Protein AF-A0A9E2FM82-F1 (afdb_monomer)

Foldseek 3Di:
DPDDDCVLPDPQFFKWAPQPDPPAFIWTFRADPNFTQKIFGAHNVSHTDVVPIDGHPGGDPVDDPVRIDTDADFDQFPDFRDQQHWWFFQCPFDADPVGHPDPQRDGRFTKGFHDWDADPVGIKTKIWGAGPPPVDPRIDIDIDHRVRTGGNDDPVRVVVVVLLVQLVVVCVVVVHPDDDPVSSVVSSVCVVVPDHDDDDD

Sequence (201 aa):
MSTIDWSKAPEGATHFTPALGPNHNPVFWKVVDGAALQAWATTDELEVIPERSYSYSTPCGAFNAAHAVKRPVSWAGEGHPPVGTVCEFHGAGAACPDDPWHPDLKDGDHVTIIAYFNDSVGQVAAFTFKARNENIASIQVEQARPGAFRPIRTQEEIEAQARTEAIDDMVKALGMDYASTAEYIRCGLIYDAGYRKQVMP

Structure (mmCIF, N/CA/C/O backbone):
data_AF-A0A9E2FM82-F1
#
_entry.id   AF-A0A9E2FM82-F1
#
loop_
_atom_site.group_PDB
_atom_site.id
_atom_site.type_symbol
_atom_site.label_atom_id
_atom_site.label_alt_id
_atom_site.label_comp_id
_atom_site.label_asym_id
_atom_site.label_entity_id
_atom_site.label_seq_id
_atom_site.pdbx_PDB_ins_code
_atom_site.Cartn_x
_atom_site.Cartn_y
_atom_site.Cartn_z
_atom_site.occupancy
_atom_site.B_iso_or_equiv
_atom_site.auth_seq_id
_atom_site.auth_comp_id
_atom_site.auth_asym_id
_atom_site.auth_atom_id
_atom_site.pdbx_PDB_model_num
ATOM 1 N N . MET A 1 1 ? 14.608 10.257 -3.751 1.00 42.94 1 MET A N 1
ATOM 2 C CA . MET A 1 1 ? 13.802 9.885 -4.929 1.00 42.94 1 MET A CA 1
ATOM 3 C C . MET A 1 1 ? 12.363 10.204 -4.600 1.00 42.94 1 MET A C 1
ATOM 5 O O . MET A 1 1 ? 11.859 9.668 -3.621 1.00 42.94 1 MET A O 1
ATOM 9 N N . SER A 1 2 ? 11.753 11.130 -5.332 1.00 47.72 2 SER A N 1
ATOM 10 C CA . SER A 1 2 ? 10.322 11.403 -5.209 1.00 47.72 2 SER A CA 1
ATOM 11 C C . SER A 1 2 ? 9.557 10.136 -5.589 1.00 47.72 2 SER A C 1
ATOM 13 O O . SER A 1 2 ? 9.877 9.502 -6.594 1.00 47.72 2 SER A O 1
ATOM 15 N N . THR A 1 3 ? 8.609 9.730 -4.752 1.00 69.75 3 THR A N 1
ATOM 16 C CA . THR A 1 3 ? 7.722 8.596 -5.016 1.00 69.75 3 THR A CA 1
ATOM 17 C C . THR A 1 3 ? 6.988 8.839 -6.335 1.00 69.75 3 THR A C 1
ATOM 19 O O . THR A 1 3 ? 6.401 9.901 -6.520 1.00 69.75 3 THR A O 1
ATOM 22 N N . ILE A 1 4 ? 7.054 7.886 -7.265 1.00 84.31 4 ILE A N 1
ATOM 23 C CA . ILE A 1 4 ? 6.345 7.970 -8.544 1.00 84.31 4 ILE A CA 1
ATOM 24 C C . ILE A 1 4 ? 4.827 7.938 -8.330 1.00 84.31 4 ILE A C 1
ATOM 26 O O . ILE A 1 4 ? 4.307 7.066 -7.633 1.00 84.31 4 ILE A O 1
ATOM 30 N N . ASP A 1 5 ? 4.121 8.850 -8.995 1.00 85.69 5 ASP A N 1
ATOM 31 C CA . ASP A 1 5 ? 2.665 8.840 -9.090 1.00 85.69 5 ASP A CA 1
ATOM 32 C C . ASP A 1 5 ? 2.196 7.866 -10.187 1.00 85.69 5 ASP A C 1
ATOM 34 O O . ASP A 1 5 ? 2.142 8.189 -11.375 1.00 85.69 5 ASP A O 1
ATOM 38 N N . TRP A 1 6 ? 1.852 6.643 -9.780 1.00 86.94 6 TRP A N 1
ATOM 39 C CA . TRP A 1 6 ? 1.342 5.603 -10.678 1.00 86.94 6 TRP A CA 1
ATOM 40 C C . TRP A 1 6 ? -0.079 5.864 -11.202 1.00 86.94 6 TRP A C 1
ATOM 42 O O . TRP A 1 6 ? -0.525 5.112 -12.071 1.00 86.94 6 TRP A O 1
ATOM 52 N N . SER A 1 7 ? -0.789 6.896 -10.722 1.00 85.69 7 SER A N 1
ATOM 53 C CA . SER A 1 7 ? -2.099 7.277 -11.278 1.00 85.69 7 SER A CA 1
ATOM 54 C C . SER A 1 7 ? -1.980 7.864 -12.688 1.00 85.69 7 SER A C 1
ATOM 56 O O . SER A 1 7 ? -2.897 7.730 -13.493 1.00 85.69 7 SER A O 1
ATOM 58 N N . LYS A 1 8 ? -0.811 8.427 -13.020 1.00 90.56 8 LYS A N 1
ATOM 59 C CA . LYS A 1 8 ? -0.473 8.938 -14.357 1.00 90.56 8 LYS A CA 1
ATOM 60 C C . LYS A 1 8 ? 0.046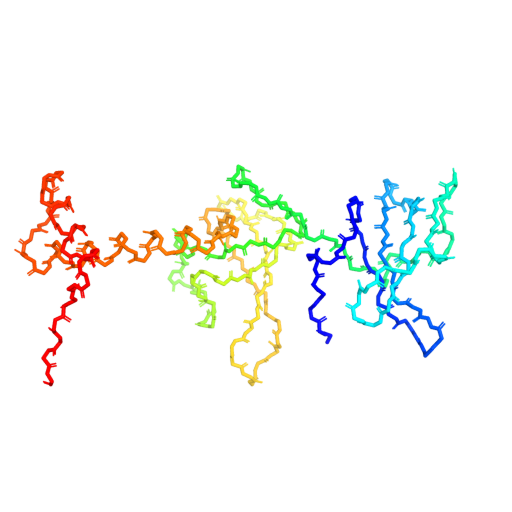 7.863 -15.314 1.00 90.56 8 LYS A C 1
ATOM 62 O O . LYS A 1 8 ? 0.302 8.143 -16.482 1.00 90.56 8 LYS A O 1
ATOM 67 N N . ALA A 1 9 ? 0.243 6.638 -14.829 1.00 92.19 9 ALA A N 1
ATOM 68 C CA . ALA A 1 9 ? 0.793 5.567 -15.643 1.00 92.19 9 ALA A CA 1
ATOM 69 C C . ALA A 1 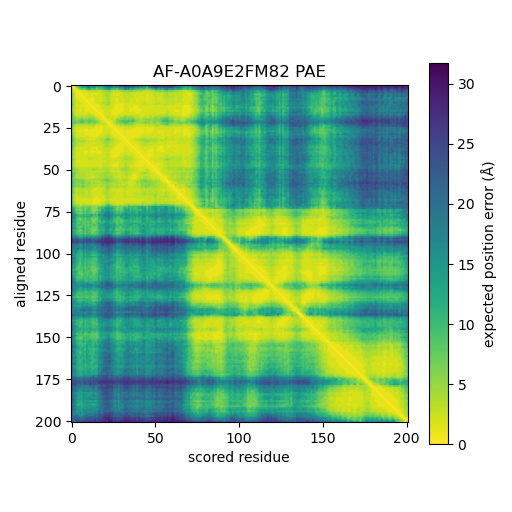9 ? -0.211 5.117 -16.723 1.00 92.19 9 ALA A C 1
ATOM 71 O O . ALA A 1 9 ? -1.384 4.903 -16.405 1.00 92.19 9 ALA A O 1
ATOM 72 N N . PRO A 1 10 ? 0.244 4.874 -17.966 1.00 93.50 10 PRO A N 1
ATOM 73 C CA . PRO A 1 10 ? -0.584 4.284 -19.010 1.00 93.50 10 PRO A CA 1
ATOM 74 C C . PRO A 1 10 ? -1.225 2.961 -18.582 1.00 93.50 10 PRO A C 1
ATOM 76 O O . PRO A 1 10 ? -0.664 2.187 -17.792 1.00 93.50 10 PRO A O 1
ATOM 79 N N . GLU A 1 11 ? -2.390 2.663 -19.154 1.00 90.56 11 GLU A N 1
ATOM 80 C CA . GLU A 1 11 ? -3.033 1.367 -18.968 1.00 90.56 11 GLU A CA 1
ATOM 81 C C . GLU A 1 11 ? -2.092 0.236 -19.415 1.00 90.56 11 GLU A C 1
ATOM 83 O O . GLU A 1 11 ? -1.491 0.270 -20.490 1.00 90.56 11 GLU A O 1
ATOM 88 N N . GLY A 1 12 ? -1.920 -0.771 -18.556 1.00 89.56 12 GLY A N 1
ATOM 89 C CA . GLY A 1 12 ? -1.017 -1.893 -18.811 1.00 89.56 12 GLY A CA 1
ATOM 90 C C . GLY A 1 12 ? 0.469 -1.624 -18.541 1.00 89.56 12 GLY A C 1
ATOM 91 O O . GLY A 1 12 ? 1.259 -2.558 -18.670 1.00 89.56 12 GLY A O 1
ATOM 92 N N . ALA A 1 13 ? 0.872 -0.416 -18.128 1.00 93.81 13 ALA A N 1
ATOM 93 C CA . ALA A 1 13 ? 2.227 -0.180 -17.633 1.00 93.81 13 ALA A CA 1
ATOM 94 C C . ALA A 1 13 ? 2.482 -0.997 -16.356 1.00 93.81 13 ALA A C 1
ATOM 96 O O . ALA A 1 13 ? 1.673 -0.979 -15.423 1.00 93.81 13 ALA A O 1
ATOM 97 N N . THR A 1 14 ? 3.613 -1.700 -16.315 1.00 92.88 14 THR A N 1
ATOM 98 C CA . THR A 1 14 ? 4.039 -2.558 -15.200 1.00 92.88 14 THR A CA 1
ATOM 99 C C . THR A 1 14 ? 5.358 -2.126 -14.574 1.00 92.88 14 THR A C 1
ATOM 101 O O . THR A 1 14 ? 5.657 -2.570 -13.471 1.00 92.88 14 THR A O 1
ATOM 104 N N . HIS A 1 15 ? 6.154 -1.286 -15.240 1.00 93.69 15 HIS A N 1
ATOM 105 C CA . HIS A 1 15 ? 7.418 -0.760 -14.719 1.00 93.69 15 HIS A CA 1
ATOM 106 C C . HIS A 1 15 ? 7.616 0.703 -15.129 1.00 93.69 15 HIS A C 1
ATOM 108 O O . HIS A 1 15 ? 6.976 1.186 -16.061 1.00 93.69 15 HIS A O 1
ATOM 114 N N . PHE A 1 16 ? 8.514 1.400 -14.441 1.00 94.25 16 PHE A N 1
ATOM 115 C CA . PHE A 1 16 ? 8.895 2.778 -14.717 1.00 94.25 16 PHE A CA 1
ATOM 116 C C . PHE A 1 16 ? 10.401 2.950 -14.564 1.00 94.25 16 PHE A C 1
ATOM 118 O O . PHE A 1 16 ? 10.974 2.502 -13.576 1.00 94.25 16 PHE A O 1
ATOM 125 N N . THR A 1 17 ? 11.038 3.633 -15.503 1.00 93.44 17 THR A N 1
ATOM 126 C CA . THR A 1 17 ? 12.436 4.048 -15.394 1.00 93.44 17 THR A CA 1
ATOM 127 C C . THR A 1 17 ? 12.475 5.573 -15.319 1.00 93.44 17 THR A C 1
ATOM 129 O O . THR A 1 17 ? 11.961 6.217 -16.236 1.00 93.44 17 THR A O 1
ATOM 132 N N . PRO A 1 18 ? 13.058 6.170 -14.262 1.00 91.31 18 PRO A N 1
ATOM 133 C CA . PRO A 1 18 ? 13.222 7.618 -14.193 1.00 91.31 18 PRO A CA 1
ATOM 134 C C . PRO A 1 18 ? 14.195 8.108 -15.272 1.00 91.31 18 PRO A C 1
ATOM 136 O O . PRO A 1 18 ? 14.968 7.325 -15.828 1.00 91.31 18 PRO A O 1
ATOM 139 N N . ALA A 1 19 ? 14.205 9.415 -15.535 1.00 89.81 19 ALA A N 1
ATOM 140 C CA . ALA A 1 19 ? 15.224 10.029 -16.379 1.00 89.81 19 ALA A CA 1
ATOM 141 C C . ALA A 1 19 ? 16.630 9.705 -15.837 1.00 89.81 19 ALA A C 1
ATOM 143 O O . ALA A 1 19 ? 16.995 10.107 -14.732 1.00 89.81 19 ALA A O 1
ATOM 144 N N . LEU A 1 20 ? 17.428 8.965 -16.613 1.00 84.25 20 LEU A N 1
ATOM 145 C CA . LEU A 1 20 ? 18.791 8.564 -16.227 1.00 84.25 20 LEU A CA 1
ATOM 146 C C . LEU A 1 20 ? 19.853 9.620 -16.585 1.00 84.25 20 LEU A C 1
ATOM 148 O O . LEU A 1 20 ? 21.040 9.419 -16.348 1.00 84.25 20 LEU A O 1
ATOM 152 N N . GLY A 1 21 ? 19.446 10.741 -17.183 1.00 83.69 21 GLY A N 1
ATOM 153 C CA . GLY A 1 21 ? 20.314 11.862 -17.532 1.00 83.69 21 GLY A CA 1
ATOM 154 C C . GLY A 1 21 ? 19.548 12.972 -18.260 1.00 83.69 21 GLY A C 1
ATOM 155 O O . GLY A 1 21 ? 18.393 12.768 -18.623 1.00 83.69 21 GLY A O 1
ATOM 156 N N . PRO A 1 22 ? 20.191 14.120 -18.536 1.00 78.94 22 PRO A N 1
ATOM 157 C CA . PRO A 1 22 ? 19.529 15.336 -19.032 1.00 78.94 22 PRO A CA 1
ATOM 158 C C . PRO A 1 22 ? 18.857 15.198 -20.409 1.00 78.94 22 PRO A C 1
ATOM 160 O O . PRO A 1 22 ? 18.040 16.033 -20.772 1.00 78.94 22 PRO A O 1
ATOM 163 N N . ASN A 1 23 ? 19.184 14.149 -21.169 1.00 81.81 23 ASN A N 1
ATOM 164 C CA . ASN A 1 23 ? 18.621 13.886 -22.497 1.00 81.81 23 ASN A CA 1
ATOM 165 C C . ASN A 1 23 ? 17.719 12.639 -22.534 1.00 81.81 23 ASN A C 1
ATOM 167 O O . ASN A 1 23 ? 17.356 12.184 -23.618 1.00 81.81 23 ASN A O 1
ATOM 171 N N . HIS A 1 24 ? 17.390 12.057 -21.379 1.00 84.44 24 HIS A N 1
ATOM 172 C CA . HIS A 1 24 ? 16.529 10.881 -21.289 1.00 84.44 24 HIS A CA 1
ATOM 173 C C . HIS A 1 24 ? 15.187 11.267 -20.685 1.00 84.44 24 HIS A C 1
ATOM 175 O O . HIS A 1 24 ? 15.129 11.741 -19.557 1.00 84.44 24 HIS A O 1
ATOM 181 N N . ASN A 1 25 ? 14.109 11.004 -21.419 1.00 91.50 25 ASN A N 1
ATOM 182 C CA . ASN A 1 25 ? 12.770 11.042 -20.851 1.00 91.50 25 ASN A CA 1
ATOM 183 C C . ASN A 1 25 ? 12.607 9.905 -19.827 1.00 91.50 25 ASN A C 1
ATOM 185 O O . ASN A 1 25 ? 13.144 8.815 -20.055 1.00 91.50 25 ASN A O 1
ATOM 189 N N . PRO A 1 26 ? 11.844 10.107 -18.742 1.00 93.94 26 PRO A N 1
ATOM 190 C CA . PRO A 1 26 ? 11.300 8.994 -17.982 1.00 93.94 26 PRO A CA 1
ATOM 191 C C . PRO A 1 26 ? 10.424 8.111 -18.883 1.00 93.94 26 PRO A C 1
ATOM 193 O O . PRO A 1 26 ? 9.855 8.581 -19.872 1.00 93.94 26 PRO A O 1
ATOM 196 N N . VAL A 1 27 ? 10.340 6.816 -18.577 1.00 95.12 27 VAL A N 1
ATOM 197 C CA . VAL A 1 27 ? 9.638 5.846 -19.428 1.00 95.12 27 VAL A CA 1
ATOM 198 C C . VAL A 1 27 ? 8.820 4.880 -18.585 1.00 95.12 27 VAL A C 1
ATOM 200 O O . VAL A 1 27 ? 9.358 4.199 -17.712 1.00 95.12 27 VAL A O 1
ATOM 203 N N . PHE A 1 28 ? 7.529 4.767 -18.889 1.00 96.31 28 PHE A N 1
ATOM 204 C CA . PHE A 1 28 ? 6.714 3.637 -18.454 1.00 96.31 28 PHE A CA 1
ATOM 205 C C . PHE A 1 28 ? 6.895 2.459 -19.404 1.00 96.31 28 PHE A C 1
ATOM 207 O O . PHE A 1 28 ? 6.947 2.628 -20.620 1.00 96.31 28 PHE A O 1
ATOM 214 N N . TRP A 1 29 ? 6.922 1.250 -18.859 1.00 96.44 29 TRP A N 1
ATOM 215 C CA . TRP A 1 29 ? 7.108 0.022 -19.620 1.00 96.44 29 TRP A CA 1
ATOM 216 C C . TRP A 1 29 ? 5.993 -0.968 -19.337 1.00 96.44 29 TRP A C 1
ATOM 218 O O . TRP A 1 29 ? 5.583 -1.138 -18.187 1.00 96.44 29 TRP A O 1
ATOM 228 N N . LYS A 1 30 ? 5.570 -1.703 -20.364 1.00 95.62 30 LYS A N 1
ATOM 229 C CA . LYS A 1 30 ? 4.864 -2.973 -20.193 1.00 95.62 30 LYS A CA 1
ATOM 230 C C . LYS A 1 30 ? 5.853 -4.103 -20.391 1.00 95.62 30 LYS A C 1
ATOM 232 O O . LYS A 1 30 ? 6.314 -4.353 -21.505 1.00 95.62 30 LYS A O 1
ATOM 237 N N . VAL A 1 31 ? 6.163 -4.769 -19.291 1.00 93.75 31 VAL A N 1
ATOM 238 C CA . VAL A 1 31 ? 7.037 -5.938 -19.254 1.00 93.75 31 VAL A CA 1
ATOM 239 C C . VAL A 1 31 ? 6.184 -7.187 -19.074 1.00 93.75 31 VAL A C 1
ATOM 241 O O . VAL A 1 31 ? 5.394 -7.249 -18.131 1.00 93.75 31 VAL A O 1
ATOM 244 N N . VAL A 1 32 ? 6.354 -8.157 -19.969 1.00 90.31 32 VAL A N 1
ATOM 245 C CA . VAL A 1 32 ? 5.701 -9.473 -19.949 1.00 90.31 32 VAL A CA 1
ATOM 246 C C . VAL A 1 32 ? 6.806 -10.522 -19.952 1.00 90.31 32 VAL A C 1
ATOM 248 O O . VAL A 1 32 ? 7.689 -10.460 -20.801 1.00 90.31 32 VAL A O 1
ATOM 251 N N . ASP A 1 33 ? 6.811 -11.425 -18.970 1.00 87.38 33 ASP A N 1
ATOM 252 C CA . ASP A 1 33 ? 7.827 -12.482 -18.819 1.00 87.38 33 ASP A CA 1
ATOM 253 C C . ASP A 1 33 ? 9.283 -11.976 -18.904 1.00 87.38 33 ASP A C 1
ATOM 255 O O . ASP A 1 33 ? 10.160 -12.591 -19.504 1.00 87.38 33 ASP A O 1
ATOM 259 N N . GLY A 1 34 ? 9.541 -10.801 -18.316 1.00 85.44 34 GLY A N 1
ATOM 260 C CA . GLY A 1 34 ? 10.858 -10.151 -18.314 1.00 85.44 34 GLY A CA 1
ATOM 261 C C . GLY A 1 34 ? 11.205 -9.379 -19.595 1.00 85.44 34 GLY A C 1
ATOM 262 O O . GLY A 1 34 ? 12.209 -8.670 -19.618 1.00 85.44 34 GLY A O 1
ATOM 263 N N . ALA A 1 35 ? 10.371 -9.443 -20.633 1.00 91.19 35 ALA A N 1
ATOM 264 C CA . ALA A 1 35 ? 10.545 -8.708 -21.880 1.00 91.19 35 ALA A CA 1
ATOM 265 C C . ALA A 1 35 ? 9.735 -7.404 -21.896 1.00 91.19 35 ALA A C 1
ATOM 267 O O . ALA A 1 35 ? 8.512 -7.420 -21.762 1.00 91.19 35 ALA A O 1
ATOM 268 N N . ALA A 1 36 ? 10.398 -6.264 -22.113 1.00 95.06 36 ALA A N 1
ATOM 269 C CA . ALA A 1 36 ? 9.722 -4.989 -22.345 1.00 95.06 36 ALA A CA 1
ATOM 270 C C . ALA A 1 36 ? 9.155 -4.930 -23.771 1.00 95.06 36 ALA A C 1
ATOM 272 O O . ALA A 1 36 ? 9.915 -4.884 -24.741 1.00 95.06 36 ALA A O 1
ATOM 273 N N . LEU A 1 37 ? 7.826 -4.932 -23.890 1.00 95.94 37 LEU A N 1
ATOM 274 C CA . LEU A 1 37 ? 7.105 -4.987 -25.169 1.00 95.94 37 LEU A CA 1
ATOM 275 C C . LEU A 1 37 ? 6.409 -3.674 -25.528 1.00 95.94 37 LEU A C 1
ATOM 277 O O . LEU A 1 37 ? 6.104 -3.447 -26.695 1.00 95.94 37 LEU A O 1
ATOM 281 N N . GLN A 1 38 ? 6.171 -2.795 -24.557 1.00 96.38 38 GLN A N 1
ATOM 282 C CA . GLN A 1 38 ? 5.680 -1.442 -24.818 1.00 96.38 38 GLN A CA 1
ATOM 283 C C . GLN A 1 38 ? 6.448 -0.440 -23.965 1.00 96.38 38 GLN A C 1
ATOM 285 O O . GLN A 1 38 ? 6.813 -0.747 -22.827 1.00 96.38 38 GLN A O 1
ATOM 290 N N . ALA A 1 39 ? 6.691 0.735 -24.533 1.00 95.88 39 ALA A N 1
ATOM 291 C CA . ALA A 1 39 ? 7.357 1.853 -23.885 1.00 95.88 39 ALA A CA 1
ATOM 292 C C . ALA A 1 39 ? 6.549 3.127 -24.117 1.00 95.88 39 ALA A C 1
ATOM 294 O O . ALA A 1 39 ? 6.177 3.414 -25.254 1.00 95.88 39 ALA A O 1
ATOM 295 N N . TRP A 1 40 ? 6.330 3.900 -23.061 1.00 97.00 40 TRP A N 1
ATOM 296 C CA . TRP A 1 40 ? 5.705 5.214 -23.117 1.00 97.00 40 TRP A CA 1
ATOM 297 C C . TRP A 1 40 ? 6.655 6.221 -22.487 1.00 97.00 40 TRP A C 1
ATOM 299 O O . TRP A 1 40 ? 6.775 6.280 -21.262 1.00 97.00 40 TRP A O 1
ATOM 309 N N . ALA A 1 41 ? 7.377 6.970 -23.321 1.00 95.06 41 ALA A N 1
ATOM 310 C CA . ALA A 1 41 ? 8.195 8.073 -22.838 1.00 95.06 41 ALA A CA 1
ATOM 311 C C . ALA A 1 41 ? 7.295 9.195 -22.313 1.00 95.06 41 ALA A C 1
ATOM 313 O O . ALA A 1 41 ? 6.231 9.454 -22.879 1.00 95.06 41 ALA A O 1
ATOM 314 N N . THR A 1 42 ? 7.735 9.868 -21.256 1.00 94.94 42 THR A N 1
ATOM 315 C CA . THR A 1 42 ? 6.984 10.954 -20.629 1.00 94.94 42 THR A CA 1
ATOM 316 C C . THR A 1 42 ? 7.805 12.230 -20.491 1.00 94.94 42 THR A C 1
ATOM 318 O O . THR A 1 42 ? 9.030 12.227 -20.633 1.00 94.94 42 THR A O 1
ATOM 321 N N . THR A 1 43 ? 7.140 13.340 -20.191 1.00 92.19 43 THR A N 1
ATOM 322 C CA . THR A 1 43 ? 7.796 14.510 -19.591 1.00 92.19 43 THR A CA 1
ATOM 323 C C . THR A 1 43 ? 8.235 14.198 -18.154 1.00 92.19 43 THR A C 1
ATOM 325 O O . THR A 1 43 ? 7.934 13.121 -17.619 1.00 92.19 43 THR A O 1
ATOM 328 N N . ASP A 1 44 ? 8.932 15.136 -17.511 1.00 88.12 44 ASP A N 1
ATOM 329 C CA . ASP A 1 44 ? 9.303 15.018 -16.096 1.00 88.12 44 ASP A CA 1
ATOM 330 C C . ASP A 1 44 ? 8.065 15.032 -15.174 1.00 88.12 44 ASP A C 1
ATOM 332 O O . ASP A 1 44 ? 8.075 14.433 -14.099 1.00 88.12 44 ASP A O 1
ATOM 336 N N . GLU A 1 45 ? 6.953 15.615 -15.631 1.00 89.44 45 GLU A N 1
ATOM 337 C CA . GLU A 1 45 ? 5.643 15.619 -14.968 1.00 89.44 45 GLU A CA 1
ATOM 338 C C . GLU A 1 45 ? 4.815 14.341 -15.212 1.00 89.44 45 GLU A C 1
ATOM 340 O O . GLU A 1 45 ? 3.664 14.260 -14.764 1.00 89.44 45 GLU A O 1
ATOM 345 N N . LEU A 1 46 ? 5.404 13.333 -15.868 1.00 92.19 46 LEU A N 1
ATOM 346 C CA . LEU A 1 46 ? 4.801 12.039 -16.220 1.00 92.19 46 LEU A CA 1
ATOM 347 C C . LEU A 1 46 ? 3.674 12.115 -17.265 1.00 92.19 46 LEU A C 1
ATOM 349 O O . LEU A 1 46 ? 2.854 11.202 -17.354 1.00 92.19 46 LEU A O 1
ATOM 353 N N . GLU A 1 47 ? 3.638 13.164 -18.088 1.00 93.69 47 GLU A N 1
ATOM 354 C CA . GLU A 1 47 ? 2.718 13.238 -19.229 1.00 93.69 47 GLU A CA 1
ATOM 355 C C . GLU A 1 47 ? 3.265 12.426 -20.405 1.00 93.69 47 GLU A C 1
ATOM 357 O O . GLU A 1 47 ? 4.415 12.604 -20.805 1.00 93.69 47 GLU A O 1
ATOM 362 N N . VAL A 1 48 ? 2.457 11.518 -20.958 1.00 94.75 48 VAL A N 1
ATOM 363 C CA . VAL A 1 48 ? 2.866 10.647 -22.072 1.00 94.75 48 VAL A CA 1
ATOM 364 C C . VAL A 1 48 ? 3.144 11.473 -23.323 1.00 94.75 48 VAL A C 1
ATOM 366 O O . VAL A 1 48 ? 2.319 12.287 -23.722 1.00 94.75 48 VAL A O 1
ATOM 369 N N . ILE A 1 49 ? 4.275 11.198 -23.977 1.00 94.25 49 ILE A N 1
ATOM 370 C CA . ILE A 1 49 ? 4.672 11.767 -25.267 1.00 94.25 49 ILE A CA 1
ATOM 371 C C . ILE A 1 49 ? 4.355 10.724 -26.355 1.00 94.25 49 ILE A C 1
ATOM 373 O O . ILE A 1 49 ? 5.112 9.753 -26.5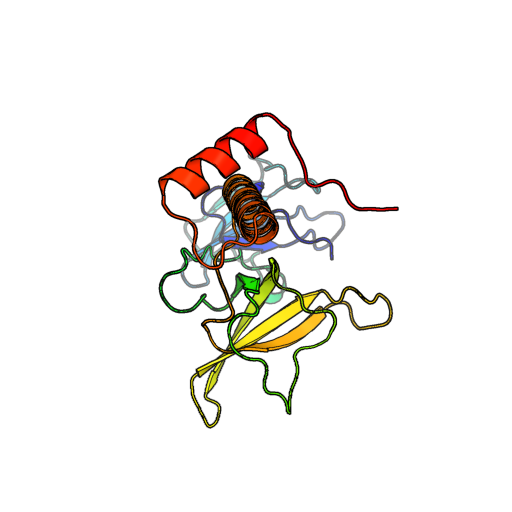13 1.00 94.25 49 ILE A O 1
ATOM 377 N N . PRO A 1 50 ? 3.241 10.859 -27.102 1.00 91.06 50 PRO A N 1
ATOM 378 C CA . PRO A 1 50 ? 2.781 9.818 -28.022 1.00 91.06 50 PRO A CA 1
ATOM 379 C C . PRO A 1 50 ? 3.790 9.499 -29.130 1.00 91.06 50 PRO A C 1
ATOM 381 O O . PRO A 1 50 ? 3.990 8.333 -29.459 1.00 91.06 50 PRO A O 1
ATOM 384 N N . GLU A 1 51 ? 4.501 10.504 -29.647 1.00 91.81 51 GLU A N 1
ATOM 385 C CA . GLU A 1 51 ? 5.492 10.359 -30.726 1.00 91.81 51 GLU A CA 1
ATOM 386 C C . GLU A 1 51 ? 6.752 9.600 -30.285 1.00 91.81 51 GLU A C 1
ATOM 388 O O . GLU A 1 51 ? 7.573 9.209 -31.113 1.00 91.81 51 GLU A O 1
ATOM 393 N N . ARG A 1 52 ? 6.925 9.409 -28.973 1.00 88.69 52 ARG A N 1
ATOM 394 C CA . ARG A 1 52 ? 8.043 8.682 -28.360 1.00 88.69 52 ARG A CA 1
ATOM 395 C C . ARG A 1 52 ? 7.571 7.434 -27.613 1.00 88.69 52 ARG A C 1
ATOM 397 O O . ARG A 1 52 ? 8.288 6.917 -26.757 1.00 88.69 52 ARG A O 1
ATOM 404 N N . SER A 1 53 ? 6.371 6.959 -27.936 1.00 90.69 53 SER A N 1
ATOM 405 C CA . SER A 1 53 ? 5.795 5.735 -27.392 1.00 90.69 53 SER A CA 1
ATOM 406 C C . SER A 1 53 ? 5.788 4.641 -28.455 1.00 90.69 53 SER A C 1
ATOM 408 O O . SER A 1 53 ? 5.393 4.862 -29.597 1.00 90.69 53 SER A O 1
ATOM 410 N N . TYR A 1 54 ? 6.235 3.445 -28.088 1.00 92.00 54 TYR A N 1
ATOM 411 C CA . TYR A 1 54 ? 6.511 2.366 -29.031 1.00 92.00 54 TYR A CA 1
ATOM 412 C C . TYR A 1 54 ? 5.931 1.046 -28.535 1.00 92.00 54 TYR A C 1
ATOM 414 O O . TYR A 1 54 ? 5.951 0.747 -27.340 1.00 92.00 54 TYR A O 1
ATOM 422 N N . SER A 1 55 ? 5.449 0.232 -29.472 1.00 92.62 55 SER A N 1
ATOM 423 C CA . SER A 1 55 ? 5.130 -1.177 -29.240 1.00 92.62 55 SER A CA 1
ATOM 424 C C . SER A 1 55 ? 6.089 -2.029 -30.058 1.00 92.62 55 SER A C 1
ATOM 426 O O . SER A 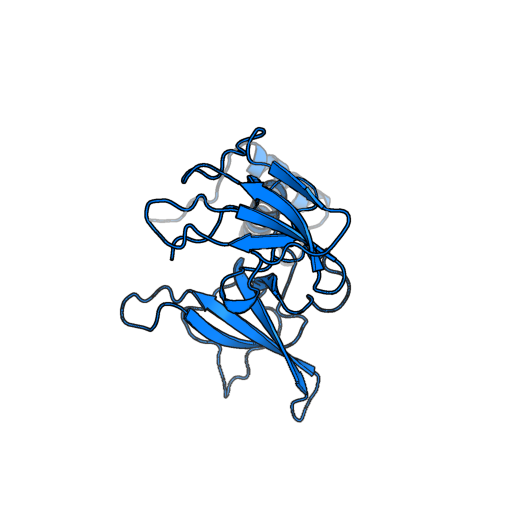1 55 ? 6.324 -1.749 -31.232 1.00 92.62 55 SER A O 1
ATOM 428 N N . TYR A 1 56 ? 6.652 -3.053 -29.432 1.00 89.12 56 TYR A N 1
ATOM 429 C CA . TYR A 1 56 ? 7.697 -3.876 -30.014 1.00 89.12 56 TYR A CA 1
ATOM 430 C C . TYR A 1 56 ? 7.206 -5.311 -30.206 1.00 89.12 56 TYR A C 1
ATOM 432 O O . TYR A 1 56 ? 6.567 -5.885 -29.327 1.00 89.12 56 TYR A O 1
ATOM 440 N N . SER A 1 57 ? 7.548 -5.914 -31.346 1.00 87.88 57 SER A N 1
ATOM 441 C CA . SER A 1 57 ? 7.347 -7.350 -31.594 1.00 87.88 57 SER A CA 1
ATOM 442 C C . SER A 1 57 ? 8.421 -8.224 -30.936 1.00 87.88 57 SER A C 1
ATOM 444 O O . SER A 1 57 ? 8.256 -9.435 -30.832 1.00 87.88 57 SER A O 1
ATOM 446 N N . THR A 1 58 ? 9.530 -7.618 -30.509 1.00 88.56 58 THR A N 1
ATOM 447 C CA . THR A 1 58 ? 10.656 -8.254 -29.812 1.00 88.56 58 THR A CA 1
ATOM 448 C C . THR A 1 58 ? 11.050 -7.415 -28.596 1.00 88.56 58 THR A C 1
ATOM 450 O O . THR A 1 58 ? 10.825 -6.206 -28.621 1.00 88.56 58 THR A O 1
ATOM 453 N N . PRO A 1 59 ? 11.667 -7.993 -27.551 1.00 89.56 59 PRO A N 1
ATOM 454 C CA . PRO A 1 59 ? 12.026 -7.245 -26.346 1.00 89.56 59 PRO A CA 1
ATOM 455 C C . PRO A 1 59 ? 12.880 -6.003 -26.652 1.00 89.56 59 PRO A C 1
ATOM 457 O O . PRO A 1 59 ? 13.863 -6.081 -27.392 1.00 89.56 59 PRO A O 1
ATOM 460 N N . CYS A 1 60 ? 12.520 -4.856 -26.074 1.00 87.88 60 CYS A N 1
ATOM 461 C CA . CYS A 1 60 ? 13.288 -3.623 -26.224 1.00 87.88 60 CYS A CA 1
ATOM 462 C C . CYS A 1 60 ? 14.609 -3.708 -25.441 1.00 87.88 60 CYS A C 1
ATOM 464 O O . CYS A 1 60 ? 14.603 -3.803 -24.215 1.00 87.88 60 CYS A O 1
ATOM 466 N N . GLY A 1 61 ? 15.745 -3.605 -26.136 1.00 86.38 61 GLY A N 1
ATOM 467 C CA . GLY A 1 61 ? 17.076 -3.655 -25.513 1.00 86.38 61 GLY A CA 1
ATOM 468 C C . GLY A 1 61 ? 17.430 -2.447 -24.634 1.00 86.38 61 GLY A C 1
ATOM 469 O O . GLY A 1 61 ? 18.426 -2.493 -23.921 1.00 86.38 61 GLY A O 1
ATOM 470 N N . ALA A 1 62 ? 16.634 -1.374 -24.670 1.00 86.75 62 ALA A N 1
ATOM 471 C CA . ALA A 1 62 ? 16.833 -0.202 -23.816 1.00 86.75 62 ALA A CA 1
ATOM 472 C C . ALA A 1 62 ? 16.283 -0.395 -22.391 1.00 86.75 62 ALA A C 1
ATOM 474 O O . ALA A 1 62 ? 16.626 0.374 -21.493 1.00 86.75 62 ALA A O 1
ATOM 475 N N . PHE A 1 63 ? 15.435 -1.405 -22.166 1.00 91.69 63 PHE A N 1
ATOM 476 C CA . PHE A 1 63 ? 14.919 -1.698 -20.835 1.00 91.69 63 PHE A CA 1
ATOM 477 C C . PHE A 1 63 ? 16.002 -2.344 -19.967 1.00 91.69 63 PHE A C 1
ATOM 479 O O . PHE A 1 63 ? 16.555 -3.389 -20.309 1.00 91.69 63 PHE A O 1
ATOM 486 N N . ASN A 1 64 ? 16.264 -1.746 -18.805 1.00 90.44 64 ASN A N 1
ATOM 487 C CA . ASN A 1 64 ? 17.147 -2.305 -17.790 1.00 90.44 64 ASN A CA 1
ATOM 488 C C . ASN A 1 64 ? 16.390 -2.430 -16.464 1.00 90.44 64 ASN A C 1
ATOM 490 O O . ASN A 1 64 ? 16.072 -1.425 -15.825 1.00 90.44 64 ASN A O 1
ATOM 494 N N . ALA A 1 65 ? 16.142 -3.671 -16.040 1.00 87.06 65 ALA A N 1
ATOM 495 C CA . ALA A 1 65 ? 15.415 -3.972 -14.811 1.00 87.06 65 ALA A CA 1
ATOM 496 C C . ALA A 1 65 ? 16.078 -3.380 -13.553 1.00 87.06 65 ALA A C 1
ATOM 498 O O . ALA A 1 65 ? 15.373 -3.030 -12.614 1.00 87.06 65 ALA A O 1
ATOM 499 N N . ALA A 1 66 ? 17.405 -3.198 -13.544 1.00 87.69 66 ALA A N 1
ATOM 500 C CA . ALA A 1 66 ? 18.123 -2.619 -12.405 1.00 87.69 66 ALA A CA 1
ATOM 501 C C . ALA A 1 66 ? 17.778 -1.140 -12.159 1.00 87.69 66 ALA A C 1
ATOM 503 O O . ALA A 1 66 ? 17.949 -0.641 -11.051 1.00 87.69 66 ALA A O 1
ATOM 504 N N . HIS A 1 67 ? 17.290 -0.438 -13.183 1.00 88.50 67 HIS A N 1
ATOM 505 C CA . HIS A 1 67 ? 16.862 0.960 -13.089 1.00 88.50 67 H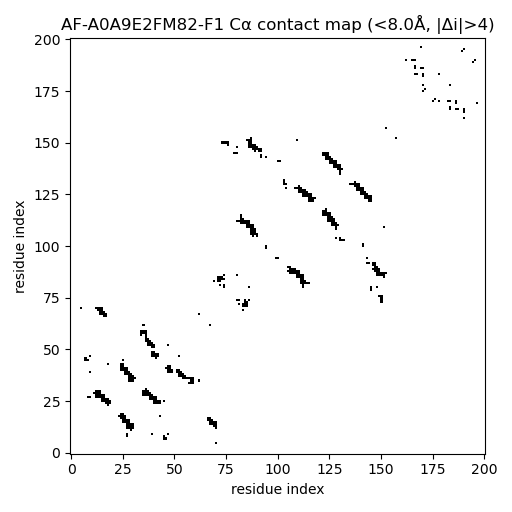IS A CA 1
ATOM 506 C C . HIS A 1 67 ? 15.337 1.108 -13.103 1.00 88.50 67 HIS A C 1
ATOM 508 O O . HIS A 1 67 ? 14.826 2.228 -13.133 1.00 88.50 67 HIS A O 1
ATOM 514 N N . ALA A 1 68 ? 14.601 -0.004 -13.141 1.00 90.31 68 ALA A N 1
ATOM 515 C CA . ALA A 1 68 ? 13.158 -0.001 -13.267 1.00 90.31 68 ALA A CA 1
ATOM 516 C C . ALA A 1 68 ? 12.486 -0.190 -11.903 1.00 90.31 68 ALA A C 1
ATOM 518 O O . ALA A 1 68 ? 12.750 -1.144 -11.176 1.00 90.31 68 ALA A O 1
ATOM 519 N N . VAL A 1 69 ? 11.552 0.697 -11.586 1.00 88.31 69 VAL A N 1
ATOM 520 C CA . VAL A 1 69 ? 10.624 0.561 -10.467 1.00 88.31 69 VAL A CA 1
ATOM 521 C C . VAL A 1 69 ? 9.415 -0.227 -10.958 1.00 88.31 69 VAL A C 1
ATOM 523 O O . VAL A 1 69 ? 8.750 0.184 -11.909 1.00 88.31 69 VAL A O 1
ATOM 526 N N . LYS A 1 70 ? 9.123 -1.371 -10.336 1.00 88.62 70 LYS A N 1
ATOM 527 C CA . LYS A 1 70 ? 7.930 -2.166 -10.654 1.00 88.62 70 LYS A CA 1
ATOM 528 C C . LYS A 1 70 ? 6.677 -1.454 -10.140 1.00 88.62 70 LYS A C 1
ATOM 530 O O . LYS A 1 70 ? 6.684 -0.906 -9.039 1.00 88.62 70 LYS A O 1
ATOM 535 N N . ARG A 1 71 ? 5.602 -1.481 -10.929 1.00 87.12 71 ARG A N 1
ATOM 536 C CA . ARG A 1 71 ? 4.290 -0.982 -10.518 1.00 87.12 71 ARG A CA 1
ATOM 537 C C . ARG A 1 71 ? 3.821 -1.774 -9.300 1.00 87.12 71 ARG A C 1
ATOM 539 O O . ARG A 1 71 ? 3.804 -3.007 -9.380 1.00 87.12 71 ARG A O 1
ATOM 546 N N . PRO A 1 72 ? 3.431 -1.099 -8.207 1.00 77.56 72 PRO A N 1
ATOM 547 C CA . PRO A 1 72 ? 2.777 -1.752 -7.091 1.00 77.56 72 PRO A CA 1
ATOM 548 C C . PRO A 1 72 ? 1.586 -2.569 -7.579 1.00 77.56 72 PRO A C 1
ATOM 550 O O . PRO A 1 72 ? 0.776 -2.095 -8.379 1.00 77.56 72 PRO A O 1
ATOM 553 N N . VAL A 1 73 ? 1.498 -3.811 -7.117 1.00 74.50 73 VAL A N 1
ATOM 554 C CA . VAL A 1 73 ? 0.339 -4.659 -7.391 1.00 74.50 73 VAL A CA 1
ATOM 555 C C . VAL A 1 73 ? -0.798 -4.197 -6.483 1.00 74.50 73 VAL A C 1
ATOM 557 O O . VAL A 1 73 ? -0.585 -3.967 -5.297 1.00 74.50 73 VAL A O 1
ATOM 560 N N . SER A 1 74 ? -1.997 -4.037 -7.042 1.00 73.88 74 SER A N 1
ATOM 561 C CA . SER A 1 74 ? -3.213 -3.839 -6.253 1.00 73.88 74 SER A CA 1
ATOM 562 C C . SER A 1 74 ? -3.617 -5.177 -5.630 1.00 73.88 74 SER A C 1
ATOM 564 O O . SER A 1 74 ? -3.717 -6.184 -6.332 1.00 73.88 74 SER A O 1
ATOM 566 N N . TRP A 1 75 ? -3.827 -5.194 -4.314 1.00 86.88 75 TRP A N 1
ATOM 567 C CA . TRP A 1 75 ? -4.324 -6.353 -3.578 1.00 86.88 75 TRP A CA 1
ATOM 568 C C . TRP A 1 75 ? -5.747 -6.078 -3.095 1.00 86.88 75 TRP A C 1
ATOM 570 O O . TRP A 1 75 ? -5.979 -5.108 -2.381 1.00 86.88 75 TRP A O 1
ATOM 580 N N . ALA A 1 76 ? -6.688 -6.943 -3.477 1.00 85.00 76 ALA A N 1
ATOM 581 C CA . ALA A 1 76 ? -8.109 -6.800 -3.155 1.00 85.00 76 ALA A CA 1
ATOM 582 C C . ALA A 1 76 ? -8.476 -7.237 -1.722 1.00 85.00 76 ALA A C 1
ATOM 584 O O . ALA A 1 76 ? -9.642 -7.187 -1.350 1.00 85.00 76 ALA A O 1
ATOM 585 N N . GLY A 1 77 ? -7.504 -7.684 -0.918 1.00 85.19 77 GLY A N 1
ATOM 586 C CA . GLY A 1 77 ? -7.733 -8.118 0.467 1.00 85.19 77 GLY A CA 1
ATOM 587 C C . GLY A 1 77 ? -7.915 -9.625 0.627 1.00 85.19 77 GLY A C 1
ATOM 588 O O . GLY A 1 77 ? -7.947 -10.123 1.748 1.00 85.19 77 GLY A O 1
ATOM 589 N N . GLU A 1 78 ? -7.989 -10.371 -0.475 1.00 84.38 78 GLU A N 1
ATOM 590 C CA . GLU A 1 78 ? -8.068 -11.830 -0.439 1.00 84.38 78 GLU A CA 1
ATOM 591 C C . GLU A 1 78 ? -6.679 -12.462 -0.278 1.00 84.38 78 GLU A C 1
ATOM 593 O O . GLU A 1 78 ? -5.763 -12.207 -1.063 1.00 84.38 78 GLU A O 1
ATOM 598 N N . GLY A 1 79 ? -6.519 -13.323 0.728 1.00 85.75 79 GLY A N 1
ATOM 599 C CA . GLY A 1 79 ? -5.266 -14.039 0.977 1.00 85.75 79 GLY A CA 1
ATOM 600 C C . GLY A 1 79 ? -4.162 -13.145 1.543 1.00 85.75 79 GLY A C 1
ATOM 601 O O . GLY A 1 79 ? -4.416 -12.291 2.382 1.00 85.75 79 GLY A O 1
ATOM 602 N N . HIS A 1 80 ? -2.914 -13.380 1.139 1.00 88.62 80 HIS A N 1
ATOM 603 C CA . HIS A 1 80 ? -1.769 -12.578 1.577 1.00 88.62 80 HIS A CA 1
ATOM 604 C C . HIS A 1 80 ? -1.431 -11.519 0.514 1.00 88.62 80 HIS A C 1
ATOM 606 O O . HIS A 1 80 ? -1.483 -11.842 -0.677 1.00 88.62 80 HIS A O 1
ATOM 612 N N . PRO A 1 81 ? -1.041 -10.288 0.899 1.00 91.06 81 PRO A N 1
ATOM 613 C CA . PRO A 1 81 ? -0.614 -9.281 -0.067 1.00 91.06 81 PRO A CA 1
ATOM 614 C C . PRO A 1 81 ? 0.626 -9.754 -0.854 1.00 91.06 81 PRO A C 1
ATOM 616 O O . PRO A 1 81 ? 1.644 -10.084 -0.259 1.00 91.06 81 PRO A O 1
ATOM 619 N N . PRO A 1 82 ? 0.621 -9.783 -2.196 1.00 90.00 82 PRO A N 1
ATOM 620 C CA . PRO A 1 82 ? 1.793 -10.216 -2.964 1.00 90.00 82 PRO A CA 1
ATOM 621 C C . PRO A 1 82 ? 3.062 -9.394 -2.671 1.00 90.00 82 PRO A C 1
ATOM 623 O O . PRO A 1 82 ? 2.984 -8.206 -2.361 1.00 90.00 82 PRO A O 1
ATOM 626 N N . VAL A 1 83 ? 4.252 -9.975 -2.862 1.00 89.50 83 VAL A N 1
ATOM 627 C CA . VAL A 1 83 ? 5.519 -9.217 -2.787 1.00 89.50 83 VAL A CA 1
ATOM 628 C C . VAL A 1 83 ? 5.519 -8.066 -3.803 1.00 89.50 83 VAL A C 1
ATOM 630 O O . VAL A 1 83 ? 5.200 -8.255 -4.979 1.00 89.50 83 VAL A O 1
ATOM 633 N N . GLY A 1 84 ? 5.893 -6.872 -3.345 1.00 85.44 84 GLY A N 1
ATOM 634 C CA . GLY A 1 84 ? 5.839 -5.612 -4.090 1.00 85.44 84 GLY A CA 1
ATOM 635 C C . GLY A 1 84 ? 4.499 -4.875 -3.993 1.00 85.44 84 GLY A C 1
ATOM 636 O O . GLY A 1 84 ? 4.353 -3.810 -4.590 1.00 85.44 84 GLY A O 1
ATOM 637 N N . THR A 1 85 ? 3.519 -5.417 -3.267 1.00 89.44 85 THR A N 1
ATOM 638 C CA . THR A 1 85 ? 2.252 -4.731 -2.976 1.00 89.44 85 THR A CA 1
ATOM 639 C C . THR A 1 85 ? 2.494 -3.589 -2.003 1.00 89.44 85 THR A C 1
ATOM 641 O O . THR A 1 85 ? 3.168 -3.776 -0.988 1.00 89.44 85 THR A O 1
ATOM 644 N N . VAL A 1 86 ? 1.908 -2.430 -2.303 1.00 91.12 86 VAL A N 1
ATOM 645 C CA . VAL A 1 86 ? 1.727 -1.359 -1.321 1.00 91.12 86 VAL A CA 1
ATOM 646 C C . VAL A 1 86 ? 0.347 -1.546 -0.700 1.00 91.12 86 VAL A C 1
ATOM 648 O O . VAL A 1 86 ? -0.651 -1.576 -1.418 1.00 91.12 86 VAL A O 1
ATOM 651 N N . CYS A 1 87 ? 0.294 -1.715 0.614 1.00 91.56 87 CYS A N 1
ATOM 652 C CA . CYS A 1 87 ? -0.933 -1.928 1.375 1.00 91.56 87 CYS A CA 1
ATOM 653 C C . CYS A 1 87 ? -0.901 -1.106 2.664 1.00 91.56 87 CYS A C 1
ATOM 655 O O . CYS A 1 87 ? 0.124 -0.515 3.003 1.00 91.56 87 CYS A O 1
ATOM 657 N N . GLU A 1 88 ? -2.010 -1.062 3.389 1.00 93.12 88 GLU A N 1
ATOM 658 C CA . GLU A 1 88 ? -2.042 -0.422 4.697 1.00 93.12 88 GLU A CA 1
ATOM 659 C C . GLU A 1 88 ? -1.639 -1.397 5.797 1.00 93.12 88 GLU A C 1
ATOM 661 O O . GLU A 1 88 ? -2.071 -2.553 5.826 1.00 93.12 88 GLU A O 1
ATOM 666 N N . PHE A 1 89 ? -0.854 -0.902 6.745 1.00 92.88 89 PHE A N 1
ATOM 667 C CA . PHE A 1 89 ? -0.647 -1.554 8.023 1.00 92.88 89 PHE A CA 1
ATOM 668 C C . PHE A 1 89 ? -1.911 -1.425 8.883 1.00 92.88 89 PHE A C 1
ATOM 670 O O . PHE A 1 89 ? -2.443 -0.330 9.049 1.00 92.88 89 PHE A O 1
ATOM 677 N N . HIS A 1 90 ? -2.392 -2.542 9.428 1.00 89.31 90 HIS A N 1
ATOM 678 C CA . HIS A 1 90 ? -3.639 -2.620 10.191 1.00 89.31 90 HIS A CA 1
ATOM 679 C C . HIS A 1 90 ? -3.439 -2.886 11.697 1.00 89.31 90 HIS A C 1
ATOM 681 O O . HIS A 1 90 ? -4.412 -3.065 12.410 1.00 89.31 90 HIS A O 1
ATOM 687 N N . GLY A 1 91 ? -2.218 -2.974 12.237 1.00 76.69 91 GLY A N 1
ATOM 688 C CA . GLY A 1 91 ? -1.984 -3.041 13.697 1.00 76.69 91 GLY A CA 1
ATOM 689 C C . GLY A 1 91 ? -2.731 -4.130 14.510 1.00 76.69 91 GLY A C 1
ATOM 690 O O . GLY A 1 91 ? -2.603 -4.174 15.730 1.00 76.69 91 GLY A O 1
ATOM 691 N N . ALA A 1 92 ? -3.503 -5.009 13.867 1.00 63.75 92 ALA A N 1
ATOM 692 C CA . ALA A 1 92 ? -4.465 -5.912 14.494 1.00 63.75 92 ALA A CA 1
ATOM 693 C C . ALA A 1 92 ? -3.882 -7.311 14.732 1.00 63.75 92 ALA A C 1
ATOM 695 O O . ALA A 1 92 ? -4.487 -8.136 15.414 1.00 63.75 92 ALA A O 1
ATOM 696 N N . GLY A 1 93 ? -2.689 -7.595 14.202 1.00 59.56 93 GLY A N 1
ATOM 697 C CA . GLY A 1 93 ? -1.920 -8.774 14.586 1.00 59.56 93 GLY A CA 1
ATOM 698 C C . GLY A 1 93 ? -1.066 -8.432 15.795 1.00 59.56 93 GLY A C 1
ATOM 699 O O . GLY A 1 93 ? -0.205 -7.593 15.651 1.00 59.56 93 GLY A O 1
ATOM 700 N N . ALA A 1 94 ? -1.286 -9.034 16.965 1.00 57.06 94 ALA A N 1
ATOM 701 C CA . ALA A 1 94 ? -0.576 -8.662 18.193 1.00 57.06 94 ALA A CA 1
ATOM 702 C C . ALA A 1 94 ? 0.939 -8.472 17.971 1.00 57.06 94 ALA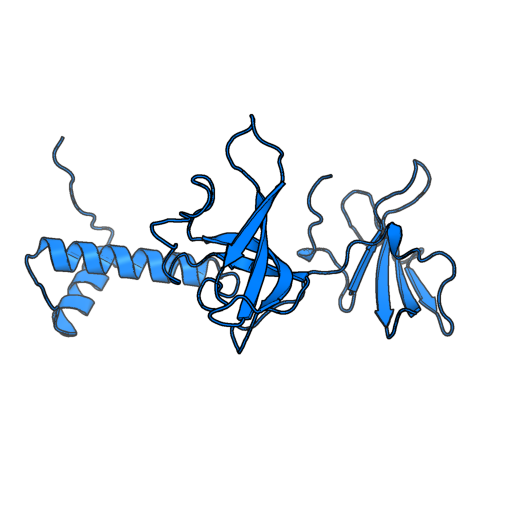 A C 1
ATOM 704 O O . ALA A 1 94 ? 1.637 -9.430 17.624 1.00 57.06 94 ALA A O 1
ATOM 705 N N . ALA A 1 95 ? 1.432 -7.247 18.185 1.00 63.44 95 ALA A N 1
ATOM 706 C CA . ALA A 1 95 ? 2.849 -7.028 18.427 1.00 63.44 95 ALA A CA 1
ATOM 707 C C . ALA A 1 95 ? 3.271 -7.964 19.565 1.00 63.44 95 ALA A C 1
ATOM 709 O O . ALA A 1 95 ? 2.533 -8.133 20.544 1.00 63.44 95 ALA A O 1
ATOM 710 N N . CYS A 1 96 ? 4.426 -8.607 19.431 1.00 64.25 96 CYS A N 1
ATOM 711 C CA . CYS A 1 96 ? 4.952 -9.385 20.538 1.00 64.25 96 CYS A CA 1
ATOM 712 C C . CYS A 1 96 ? 5.277 -8.404 21.677 1.00 64.25 96 CYS A C 1
ATOM 714 O O . CYS A 1 96 ? 5.930 -7.396 21.414 1.00 64.25 96 CYS A O 1
ATOM 716 N N . PRO A 1 97 ? 4.869 -8.649 22.934 1.00 68.38 97 PRO A N 1
ATOM 717 C CA . PRO A 1 97 ? 5.292 -7.799 24.048 1.00 68.38 97 PRO A CA 1
ATOM 718 C C . PRO A 1 97 ? 6.820 -7.688 24.164 1.00 68.38 97 PRO A C 1
ATOM 720 O O . PRO A 1 97 ? 7.324 -6.654 24.594 1.00 68.38 97 PRO A O 1
ATOM 723 N N . ASP A 1 98 ? 7.533 -8.738 23.745 1.00 71.94 98 ASP A N 1
ATOM 724 C CA . ASP A 1 98 ? 8.997 -8.809 23.745 1.00 71.94 98 ASP A CA 1
ATOM 725 C C . ASP A 1 98 ? 9.640 -8.181 22.493 1.00 71.94 98 ASP A C 1
ATOM 727 O O . ASP A 1 98 ? 10.844 -7.937 22.484 1.00 71.94 98 ASP A O 1
ATOM 731 N N . ASP A 1 99 ? 8.852 -7.917 21.446 1.00 72.12 99 ASP A N 1
ATOM 732 C CA . ASP A 1 99 ? 9.288 -7.297 20.188 1.00 72.12 99 ASP A CA 1
ATOM 733 C C . ASP A 1 99 ? 8.178 -6.359 19.678 1.00 72.12 99 ASP A C 1
ATOM 735 O O . ASP A 1 99 ? 7.385 -6.721 18.796 1.00 72.12 99 ASP A O 1
ATOM 739 N N . PRO A 1 100 ? 8.009 -5.193 20.334 1.00 81.19 100 PRO A N 1
ATOM 740 C CA . PRO A 1 100 ? 7.001 -4.230 19.941 1.00 81.19 100 PRO A CA 1
ATOM 741 C C . PRO A 1 100 ? 7.380 -3.624 18.594 1.00 81.19 100 PRO A C 1
ATOM 743 O O . PRO A 1 100 ? 8.548 -3.340 18.339 1.00 81.19 100 PRO A O 1
ATOM 746 N N . TRP A 1 101 ? 6.377 -3.335 17.767 1.00 86.81 101 TRP A N 1
ATOM 747 C CA . TRP A 1 101 ? 6.626 -2.611 16.527 1.00 86.81 101 TRP A CA 1
ATOM 748 C C . TRP A 1 101 ? 7.341 -1.297 16.773 1.00 86.81 101 TRP A C 1
ATOM 750 O O . TRP A 1 101 ? 7.099 -0.609 17.774 1.00 86.81 101 TRP A O 1
ATOM 760 N N . HIS A 1 102 ? 8.151 -0.914 15.792 1.00 86.94 102 HIS A N 1
ATOM 761 C CA . HIS A 1 102 ? 8.790 0.381 15.776 1.00 86.94 102 HIS A CA 1
ATOM 762 C C . HIS A 1 102 ? 7.774 1.498 16.093 1.00 86.94 102 HIS A C 1
ATOM 764 O O . HIS A 1 102 ? 6.703 1.558 15.484 1.00 86.94 102 HIS A O 1
ATOM 770 N N . PRO A 1 103 ? 8.089 2.430 17.013 1.00 86.25 103 PRO A N 1
ATOM 771 C CA . PRO A 1 103 ? 7.130 3.417 17.515 1.00 86.25 103 PRO A CA 1
ATOM 772 C C . PRO A 1 103 ? 6.586 4.349 16.428 1.00 86.25 103 PRO A C 1
ATOM 774 O O . PRO A 1 103 ? 5.477 4.867 16.564 1.00 86.25 103 PRO A O 1
ATOM 777 N N . ASP A 1 104 ? 7.343 4.549 15.350 1.00 88.19 104 ASP A N 1
ATOM 778 C CA . ASP A 1 104 ? 6.896 5.325 14.193 1.00 88.19 104 ASP A CA 1
ATOM 779 C C . ASP A 1 104 ? 5.935 4.574 13.271 1.00 88.19 104 ASP A C 1
ATOM 781 O O . ASP A 1 104 ? 5.386 5.234 12.404 1.00 88.19 104 ASP A O 1
ATOM 785 N N . LEU A 1 105 ? 5.720 3.265 13.411 1.00 89.38 105 LEU A N 1
ATOM 786 C CA . LEU A 1 105 ? 4.748 2.521 12.607 1.00 89.38 105 LEU A CA 1
ATOM 787 C C . LEU A 1 105 ? 3.349 2.659 13.227 1.00 89.38 105 LEU A C 1
ATOM 789 O O . LEU A 1 105 ? 3.152 2.373 14.410 1.00 89.38 105 LEU A O 1
ATOM 793 N N . LYS A 1 106 ? 2.373 3.125 12.446 1.00 88.00 106 LYS A N 1
ATOM 794 C CA . LYS A 1 106 ? 0.995 3.402 12.885 1.00 88.00 106 LYS A CA 1
ATOM 795 C C . LYS A 1 106 ? -0.025 2.696 11.999 1.00 88.00 106 LYS A C 1
ATOM 797 O O . LYS A 1 106 ? 0.215 2.489 10.812 1.00 88.00 106 LYS A O 1
ATOM 802 N N . ASP A 1 107 ? -1.179 2.352 12.578 1.00 89.31 107 ASP A N 1
ATOM 803 C CA . ASP A 1 107 ? -2.334 1.880 11.802 1.00 89.31 107 ASP A CA 1
ATOM 804 C C . ASP A 1 107 ? -2.668 2.892 10.693 1.00 89.31 107 ASP A C 1
ATOM 806 O O . ASP A 1 107 ? -2.643 4.104 10.915 1.00 89.31 107 ASP A O 1
ATOM 810 N N . GLY A 1 108 ? -2.924 2.384 9.489 1.00 88.56 108 GLY A N 1
ATOM 811 C CA . GLY A 1 108 ? -3.134 3.174 8.278 1.00 88.56 108 GLY A CA 1
ATOM 812 C C . GLY A 1 108 ? -1.858 3.543 7.515 1.00 88.56 108 GLY A C 1
ATOM 813 O O . GLY A 1 108 ? -1.966 4.089 6.420 1.00 88.56 108 GLY A O 1
ATOM 814 N N . ASP A 1 109 ? -0.659 3.237 8.022 1.00 90.31 109 ASP A N 1
ATOM 815 C CA . ASP A 1 109 ? 0.572 3.502 7.274 1.00 90.31 109 ASP A CA 1
ATOM 816 C C . ASP A 1 109 ? 0.650 2.683 5.990 1.00 90.31 109 ASP A C 1
ATOM 818 O O . ASP A 1 109 ? 0.427 1.473 5.987 1.00 90.31 109 ASP A O 1
ATOM 822 N N . HIS A 1 110 ? 1.048 3.335 4.899 1.00 91.44 110 HIS A N 1
ATOM 823 C CA . HIS A 1 110 ? 1.348 2.643 3.654 1.00 91.44 110 HIS A CA 1
ATOM 824 C C . HIS A 1 110 ? 2.695 1.928 3.778 1.00 91.44 110 HIS A C 1
ATOM 826 O O . HIS A 1 110 ? 3.745 2.558 3.939 1.00 91.44 110 HIS A O 1
ATOM 832 N N . VAL A 1 111 ? 2.658 0.607 3.659 1.00 92.50 111 VAL A N 1
ATOM 833 C CA . VAL A 1 111 ? 3.820 -0.278 3.728 1.00 92.50 111 VAL A CA 1
ATOM 834 C C . VAL A 1 111 ? 3.992 -1.029 2.418 1.00 92.50 111 VAL A C 1
ATOM 836 O O . VAL A 1 111 ? 3.032 -1.235 1.681 1.00 92.50 111 VAL A O 1
ATOM 839 N N . THR A 1 112 ? 5.221 -1.440 2.107 1.00 92.94 112 THR A N 1
ATOM 840 C CA . THR A 1 112 ? 5.506 -2.267 0.921 1.00 92.94 112 THR A CA 1
ATOM 841 C C . THR A 1 112 ? 5.979 -3.644 1.343 1.00 92.94 112 THR A C 1
ATOM 843 O O . THR A 1 112 ? 6.979 -3.747 2.049 1.00 92.94 112 THR A O 1
ATOM 846 N N . ILE A 1 113 ? 5.304 -4.700 0.888 1.00 93.25 113 ILE A N 1
ATOM 847 C CA . ILE A 1 113 ? 5.727 -6.081 1.150 1.00 93.25 113 ILE A CA 1
ATOM 848 C C . ILE A 1 113 ? 6.990 -6.388 0.345 1.00 93.25 113 ILE A C 1
ATOM 850 O O . ILE A 1 113 ? 6.990 -6.238 -0.876 1.00 93.25 113 ILE A O 1
ATOM 854 N N . ILE A 1 114 ? 8.053 -6.855 1.000 1.00 93.75 114 ILE A N 1
ATOM 855 C CA . ILE A 1 114 ? 9.335 -7.153 0.340 1.00 93.75 114 ILE A CA 1
ATOM 856 C C . ILE A 1 114 ? 9.681 -8.643 0.324 1.00 93.75 114 ILE A C 1
ATOM 858 O O . ILE A 1 114 ? 10.383 -9.084 -0.584 1.00 93.75 114 ILE A O 1
ATOM 862 N N . ALA A 1 115 ? 9.178 -9.432 1.279 1.00 93.81 115 ALA A N 1
ATOM 863 C CA . ALA A 1 115 ? 9.406 -10.875 1.321 1.00 93.81 115 ALA A CA 1
ATOM 864 C C . ALA A 1 115 ? 8.402 -11.602 2.226 1.00 93.81 115 ALA A C 1
ATOM 866 O O . ALA A 1 115 ? 7.803 -11.001 3.116 1.00 93.81 115 ALA A O 1
ATOM 867 N N . TYR A 1 116 ? 8.306 -12.918 2.030 1.00 93.19 116 TYR A N 1
ATOM 868 C CA . TYR A 1 116 ? 7.662 -13.857 2.945 1.00 93.19 116 TYR A CA 1
ATOM 869 C C . TYR A 1 116 ? 8.674 -14.882 3.433 1.00 93.19 116 TYR A C 1
ATOM 871 O O . TYR A 1 116 ? 9.477 -15.389 2.649 1.00 93.19 116 TYR A O 1
ATOM 879 N N . PHE A 1 117 ? 8.603 -15.221 4.712 1.00 92.69 117 PHE A N 1
ATOM 880 C CA . PHE A 1 117 ? 9.401 -16.282 5.315 1.00 92.69 117 PHE A CA 1
ATOM 881 C C . PHE A 1 117 ? 8.624 -16.915 6.467 1.00 92.69 117 PHE A C 1
ATOM 883 O O . PHE A 1 117 ? 7.616 -16.376 6.918 1.00 92.69 117 PHE A O 1
ATOM 890 N N . ASN A 1 118 ? 9.063 -18.091 6.903 1.00 90.88 118 ASN A N 1
ATOM 891 C CA . ASN A 1 118 ? 8.478 -18.758 8.058 1.00 90.88 118 ASN A CA 1
ATOM 892 C C . ASN A 1 118 ? 9.356 -18.487 9.277 1.00 90.88 118 ASN A C 1
ATOM 894 O O . ASN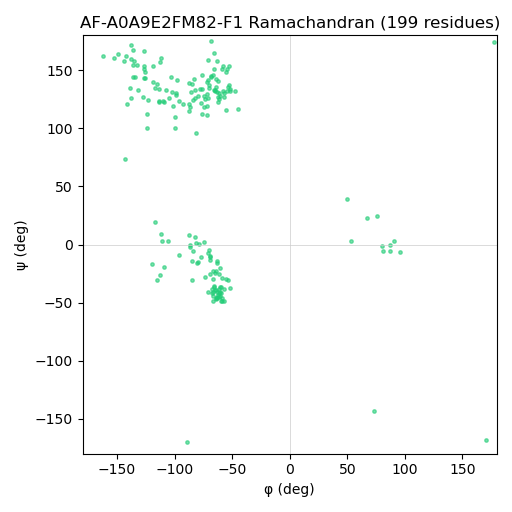 A 1 118 ? 10.570 -18.689 9.209 1.00 90.88 118 ASN A O 1
ATOM 898 N N . ASP A 1 119 ? 8.745 -18.055 10.373 1.00 81.00 119 ASP A N 1
ATOM 899 C CA . ASP A 1 119 ? 9.355 -18.116 11.695 1.00 81.00 119 ASP A CA 1
ATOM 900 C C . ASP A 1 119 ? 9.014 -19.462 12.371 1.00 81.00 119 ASP A C 1
ATOM 902 O O . ASP A 1 119 ? 8.514 -20.397 11.737 1.00 81.00 119 ASP A O 1
ATOM 906 N N . SER A 1 120 ? 9.317 -19.599 13.663 1.00 79.19 120 SER A N 1
ATOM 907 C CA . SER A 1 120 ? 9.015 -20.813 14.432 1.00 79.19 120 SER A CA 1
ATOM 908 C C . SER A 1 120 ? 7.516 -21.048 14.676 1.00 79.19 120 SER A C 1
ATOM 910 O O . SER A 1 120 ? 7.145 -22.122 15.150 1.00 79.19 120 SER A O 1
ATOM 912 N N . VAL A 1 121 ? 6.655 -20.076 14.366 1.00 79.25 121 VAL A N 1
ATOM 913 C CA . VAL A 1 121 ? 5.218 -20.065 14.669 1.00 79.25 121 VAL A CA 1
ATOM 914 C C . VAL A 1 121 ? 4.361 -20.079 13.398 1.00 79.25 121 VAL A C 1
ATOM 916 O O . VAL A 1 121 ? 3.263 -20.637 13.407 1.00 79.25 121 VAL A O 1
ATOM 919 N N . GLY A 1 122 ? 4.832 -19.505 12.293 1.00 83.94 122 GLY A N 1
ATOM 920 C CA . GLY A 1 122 ? 4.113 -19.465 11.028 1.00 83.94 122 GLY A CA 1
ATOM 921 C C . GLY A 1 122 ? 4.754 -18.556 9.983 1.00 83.94 122 GLY A C 1
ATOM 922 O O . GLY A 1 122 ? 5.890 -18.110 10.102 1.00 83.94 122 GLY A O 1
ATOM 923 N N . GLN A 1 123 ? 4.006 -18.295 8.914 1.00 87.88 123 GLN A N 1
ATOM 924 C CA . GLN A 1 123 ? 4.454 -17.395 7.859 1.00 87.88 123 GLN A CA 1
ATOM 925 C C . GLN A 1 123 ? 4.290 -15.931 8.287 1.00 87.88 123 GLN A C 1
ATOM 927 O O . GLN A 1 123 ? 3.227 -15.526 8.763 1.00 87.88 123 GLN A O 1
ATOM 932 N N . VAL A 1 124 ? 5.324 -15.132 8.046 1.00 90.06 124 VAL A N 1
ATOM 933 C CA . VAL A 1 124 ? 5.369 -13.688 8.286 1.00 90.06 124 VAL A CA 1
ATOM 934 C C . VAL A 1 124 ? 5.792 -12.952 7.016 1.00 90.06 124 VAL A C 1
ATOM 936 O O . VAL A 1 124 ? 6.463 -13.510 6.142 1.00 90.06 124 VAL A O 1
ATOM 939 N N . ALA A 1 125 ? 5.369 -11.696 6.902 1.00 92.06 125 ALA A N 1
ATOM 940 C CA . ALA A 1 125 ? 5.791 -10.793 5.842 1.00 92.06 125 ALA A CA 1
ATOM 941 C C . ALA A 1 125 ? 6.839 -9.819 6.389 1.00 92.06 125 ALA A C 1
ATOM 943 O O . ALA A 1 125 ? 6.594 -9.184 7.415 1.00 92.06 125 ALA A O 1
ATOM 944 N N . ALA A 1 126 ? 7.958 -9.659 5.680 1.00 93.25 126 ALA A N 1
ATOM 945 C CA . ALA A 1 126 ? 8.815 -8.486 5.837 1.00 93.25 126 ALA A CA 1
ATOM 946 C C . ALA A 1 126 ? 8.282 -7.358 4.955 1.00 93.25 126 ALA A C 1
ATOM 948 O O . ALA A 1 126 ? 7.927 -7.579 3.789 1.00 93.25 126 ALA A O 1
ATOM 949 N N . PHE A 1 127 ? 8.280 -6.144 5.489 1.00 93.38 127 PHE A N 1
ATOM 950 C CA . PHE A 1 127 ? 7.801 -4.962 4.791 1.00 93.38 127 PHE A CA 1
ATOM 951 C C . PHE A 1 127 ? 8.631 -3.728 5.129 1.00 93.38 127 PHE A C 1
ATOM 953 O O . PHE A 1 127 ? 9.281 -3.656 6.168 1.00 93.38 127 PHE A O 1
ATOM 960 N N . THR A 1 128 ? 8.594 -2.739 4.240 1.00 94.00 128 THR A N 1
ATOM 961 C CA . THR A 1 128 ? 9.201 -1.427 4.477 1.00 94.00 128 THR A CA 1
ATOM 962 C C . THR A 1 128 ? 8.152 -0.386 4.825 1.00 94.00 128 THR A C 1
ATOM 964 O O . THR A 1 128 ? 7.086 -0.366 4.204 1.00 94.00 128 THR A O 1
ATOM 967 N N . PHE A 1 129 ? 8.494 0.539 5.718 1.00 91.69 129 PHE A N 1
ATOM 968 C CA . PHE A 1 129 ? 7.690 1.721 6.026 1.00 91.69 129 PHE A CA 1
ATOM 969 C C . PHE A 1 129 ? 8.571 2.972 6.113 1.00 91.69 129 PHE A C 1
ATOM 971 O O . PHE A 1 129 ? 9.786 2.892 6.318 1.00 91.69 129 PHE A O 1
ATOM 978 N N . LYS A 1 130 ? 7.959 4.144 5.929 1.00 88.25 130 LYS A N 1
ATOM 979 C CA . LYS A 1 130 ? 8.652 5.428 6.055 1.00 88.25 130 LYS A CA 1
ATOM 980 C C . LYS A 1 130 ? 8.619 5.878 7.513 1.00 88.25 130 LYS A C 1
ATOM 982 O O . LYS A 1 130 ? 7.540 6.131 8.045 1.00 88.25 130 LYS A O 1
ATOM 987 N N . ALA A 1 131 ? 9.785 6.015 8.139 1.00 84.12 131 ALA A N 1
ATOM 988 C CA . ALA A 1 131 ? 9.870 6.583 9.480 1.00 84.12 131 ALA A CA 1
ATOM 989 C C . ALA A 1 131 ? 9.408 8.050 9.474 1.00 84.12 131 ALA A C 1
ATOM 991 O O . ALA A 1 131 ? 9.660 8.797 8.523 1.00 84.12 131 ALA A O 1
ATOM 992 N N . ARG A 1 132 ? 8.716 8.456 10.540 1.00 80.50 132 ARG A N 1
ATOM 993 C CA . ARG A 1 132 ? 8.269 9.842 10.743 1.00 80.50 132 ARG A CA 1
ATOM 994 C C . ARG A 1 132 ? 9.373 10.680 11.376 1.00 80.50 132 ARG A C 1
ATOM 996 O O . ARG A 1 132 ? 9.446 11.880 11.135 1.00 80.50 132 ARG A O 1
ATOM 1003 N N . ASN A 1 133 ? 10.223 10.050 12.181 1.00 78.69 133 ASN A N 1
ATOM 1004 C CA . ASN A 1 133 ? 11.369 10.684 12.795 1.00 78.69 133 ASN A CA 1
ATOM 1005 C C . ASN A 1 133 ? 12.454 10.964 11.747 1.00 78.69 133 ASN A C 1
ATOM 1007 O O . ASN A 1 133 ? 13.110 10.053 11.243 1.00 78.69 133 ASN A O 1
ATOM 1011 N N . GLU A 1 134 ? 12.674 12.247 11.469 1.00 73.56 134 GLU A N 1
ATOM 1012 C CA . GLU A 1 134 ? 13.663 12.732 10.499 1.00 73.56 134 GLU A CA 1
ATOM 1013 C C . GLU A 1 134 ? 15.117 12.389 10.877 1.00 73.56 134 GLU A C 1
ATOM 1015 O O . GLU A 1 134 ? 16.005 12.464 10.031 1.00 73.56 134 GLU A O 1
ATOM 1020 N N . ASN A 1 135 ? 15.371 11.981 12.127 1.00 76.12 135 ASN A N 1
ATOM 1021 C CA . ASN A 1 135 ? 16.700 11.592 12.611 1.00 76.12 135 ASN A CA 1
ATOM 1022 C C . ASN A 1 135 ? 17.049 10.118 12.350 1.00 76.12 135 ASN A C 1
ATOM 1024 O O . ASN A 1 135 ? 18.141 9.676 12.707 1.00 76.12 135 ASN A O 1
ATOM 1028 N N . ILE A 1 136 ? 16.131 9.340 11.777 1.00 72.75 136 ILE A N 1
ATOM 1029 C CA . ILE A 1 136 ? 16.323 7.918 11.478 1.00 72.75 136 ILE A CA 1
ATOM 1030 C C . ILE A 1 136 ? 16.360 7.738 9.953 1.00 72.75 136 ILE A C 1
ATOM 1032 O O . ILE A 1 136 ? 15.871 8.584 9.202 1.00 72.75 136 ILE A O 1
ATOM 1036 N N . ALA A 1 137 ? 16.972 6.651 9.466 1.00 67.38 137 ALA A N 1
ATOM 1037 C CA . ALA A 1 137 ? 16.954 6.338 8.040 1.00 67.38 137 ALA A CA 1
ATOM 1038 C C . ALA A 1 137 ? 15.512 6.350 7.506 1.00 67.38 137 ALA A C 1
ATOM 1040 O O . ALA A 1 137 ? 14.606 5.773 8.111 1.00 67.38 137 ALA A O 1
ATOM 1041 N N . SER A 1 138 ? 15.325 7.008 6.359 1.00 75.19 138 SER A N 1
ATOM 1042 C CA . SER A 1 138 ? 14.013 7.356 5.798 1.00 75.19 138 SER A CA 1
ATOM 1043 C C . SER A 1 138 ? 13.116 6.156 5.494 1.00 75.19 138 SER A C 1
ATOM 1045 O O . SER A 1 138 ? 11.902 6.321 5.394 1.00 75.19 138 SER A O 1
ATOM 1047 N N . ILE A 1 139 ? 13.696 4.963 5.358 1.00 86.44 139 ILE A N 1
ATOM 1048 C CA . ILE A 1 139 ? 12.983 3.702 5.181 1.00 86.44 139 ILE A CA 1
ATOM 1049 C C . ILE A 1 139 ? 13.484 2.717 6.234 1.00 86.44 139 ILE A C 1
ATOM 1051 O O . ILE A 1 139 ? 14.687 2.483 6.346 1.00 86.44 139 ILE A O 1
ATOM 1055 N N . GLN A 1 140 ? 12.547 2.148 6.983 1.00 90.25 140 GLN A N 1
ATOM 1056 C CA . GLN A 1 140 ? 12.772 1.098 7.970 1.00 90.25 140 GLN A CA 1
ATOM 1057 C C . GLN A 1 140 ? 12.143 -0.210 7.487 1.00 90.25 140 GLN A C 1
ATOM 1059 O O . GLN A 1 140 ? 11.270 -0.198 6.615 1.00 90.25 140 GLN A O 1
ATOM 1064 N N . VAL A 1 141 ? 12.595 -1.331 8.048 1.00 91.88 141 VAL A N 1
ATOM 1065 C CA . VAL A 1 141 ? 12.077 -2.673 7.758 1.00 91.88 141 VAL A CA 1
ATOM 1066 C C . VAL A 1 141 ? 11.482 -3.249 9.031 1.00 91.88 141 VAL A C 1
ATOM 1068 O O . VAL A 1 141 ? 12.108 -3.169 10.082 1.00 91.88 141 VAL A O 1
ATOM 1071 N N . GLU A 1 142 ? 10.303 -3.843 8.909 1.00 91.81 142 GLU A N 1
ATOM 1072 C CA . GLU A 1 142 ? 9.588 -4.516 9.990 1.00 91.81 142 GLU A CA 1
ATOM 1073 C C . GLU A 1 142 ? 9.003 -5.843 9.508 1.00 91.81 142 GLU A C 1
ATOM 1075 O O . GLU A 1 142 ? 8.9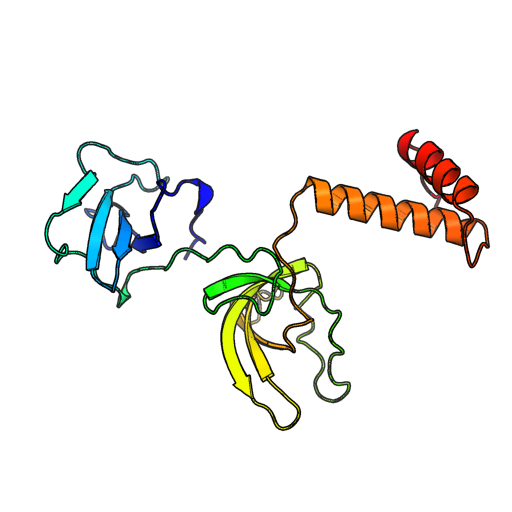65 -6.126 8.302 1.00 91.81 142 GLU A O 1
ATOM 1080 N N . GLN A 1 143 ? 8.548 -6.664 10.455 1.00 90.75 143 GLN A N 1
ATOM 1081 C CA . GLN A 1 143 ? 7.862 -7.919 10.159 1.00 90.75 143 GLN A CA 1
ATOM 1082 C C . GLN A 1 143 ? 6.512 -8.014 10.865 1.00 90.75 143 GLN A C 1
ATOM 1084 O O . GLN A 1 143 ? 6.335 -7.571 11.998 1.00 90.75 143 GLN A O 1
ATOM 1089 N N . ALA A 1 144 ? 5.531 -8.613 10.194 1.00 89.06 144 ALA A N 1
ATOM 1090 C CA . ALA A 1 144 ? 4.236 -8.877 10.803 1.00 89.06 144 ALA A CA 1
ATOM 1091 C C . ALA A 1 144 ? 3.547 -10.087 10.177 1.00 89.06 144 ALA A C 1
ATOM 1093 O O . ALA A 1 144 ? 3.849 -10.523 9.061 1.00 89.06 144 ALA A O 1
ATOM 1094 N N . ARG A 1 145 ? 2.577 -10.630 10.915 1.00 87.69 145 ARG A N 1
ATOM 1095 C CA . ARG A 1 145 ? 1.696 -11.677 10.397 1.00 87.69 145 ARG A CA 1
ATOM 1096 C C . ARG A 1 145 ? 0.819 -11.122 9.270 1.00 87.69 145 ARG A C 1
ATOM 1098 O O . ARG A 1 145 ? 0.445 -9.954 9.330 1.00 87.69 145 ARG A O 1
ATOM 1105 N N . PRO A 1 146 ? 0.396 -11.953 8.303 1.00 82.31 146 PRO A N 1
ATOM 1106 C CA . PRO A 1 146 ? -0.431 -11.508 7.179 1.00 82.31 146 PRO A CA 1
ATOM 1107 C C . PRO A 1 146 ? -1.721 -10.764 7.567 1.00 82.31 146 PRO A C 1
ATOM 1109 O O . PRO A 1 146 ? -2.140 -9.866 6.849 1.00 82.31 146 PRO A O 1
ATOM 1112 N N . GLY A 1 147 ? -2.319 -11.075 8.724 1.00 85.88 147 GLY A N 1
ATOM 1113 C CA . GLY A 1 147 ? -3.500 -10.367 9.242 1.00 85.88 147 GLY A CA 1
ATOM 1114 C C . GLY A 1 147 ? -3.243 -8.933 9.732 1.00 85.88 147 GLY A C 1
ATOM 1115 O O . GLY A 1 147 ? -4.185 -8.242 10.100 1.00 85.88 147 GLY A O 1
ATOM 1116 N N . ALA A 1 148 ? -1.989 -8.475 9.752 1.00 90.06 148 ALA A N 1
ATOM 1117 C CA . ALA A 1 148 ? -1.625 -7.101 10.092 1.00 90.06 148 ALA A CA 1
ATOM 1118 C C . ALA A 1 148 ? -1.656 -6.154 8.881 1.00 90.06 148 ALA A C 1
ATOM 1120 O O . ALA A 1 148 ? -1.213 -5.014 9.000 1.00 90.06 148 ALA A O 1
ATOM 1121 N N . PHE A 1 149 ? -2.159 -6.601 7.729 1.00 91.94 149 PHE A N 1
ATOM 1122 C CA . PHE A 1 149 ? -2.258 -5.794 6.517 1.00 91.94 149 PHE A CA 1
ATOM 1123 C C . PHE A 1 149 ? -3.686 -5.788 5.988 1.00 91.94 149 PHE A C 1
ATOM 1125 O O . PHE A 1 149 ? -4.404 -6.782 6.091 1.00 91.94 149 PHE A O 1
ATOM 1132 N N . ARG A 1 150 ? -4.074 -4.677 5.367 1.00 91.69 150 ARG A N 1
ATOM 1133 C CA . ARG A 1 150 ? -5.328 -4.554 4.617 1.00 91.69 150 ARG A CA 1
ATOM 1134 C C . ARG A 1 150 ? -5.097 -3.794 3.307 1.00 91.69 150 ARG A C 1
ATOM 1136 O O . ARG A 1 150 ? -4.093 -3.085 3.191 1.00 91.69 150 ARG A O 1
ATOM 1143 N N . PRO A 1 151 ? -5.984 -3.931 2.310 1.00 92.19 151 PRO A N 1
ATOM 1144 C CA . PRO A 1 151 ? -5.960 -3.080 1.125 1.00 92.19 151 PRO A CA 1
ATOM 1145 C C . PRO A 1 151 ? -5.951 -1.595 1.484 1.00 92.19 151 PRO A C 1
ATOM 1147 O O . PRO A 1 151 ? -6.447 -1.202 2.539 1.00 92.19 151 PRO A O 1
ATOM 1150 N N . ILE A 1 152 ? -5.397 -0.778 0.589 1.00 89.19 152 ILE A N 1
ATOM 1151 C CA . ILE A 1 152 ? -5.487 0.680 0.706 1.00 89.19 152 ILE A CA 1
ATOM 1152 C C . ILE A 1 152 ? -6.962 1.063 0.631 1.00 89.19 152 ILE A C 1
ATOM 1154 O O . ILE A 1 152 ? -7.629 0.734 -0.353 1.00 89.19 152 ILE A O 1
ATOM 1158 N N . ARG A 1 153 ? -7.453 1.743 1.666 1.00 87.38 153 ARG A N 1
ATOM 1159 C CA . ARG A 1 153 ? -8.834 2.213 1.732 1.00 87.38 153 ARG A CA 1
ATOM 1160 C C . ARG A 1 153 ? -9.008 3.444 0.852 1.00 87.38 153 ARG A C 1
ATOM 1162 O O . ARG A 1 153 ? -8.125 4.292 0.722 1.00 87.38 153 ARG A O 1
ATOM 1169 N N . THR A 1 154 ? -10.182 3.552 0.257 1.00 84.31 154 THR A N 1
ATOM 1170 C CA . THR A 1 154 ? -10.659 4.760 -0.409 1.00 84.31 154 THR A CA 1
ATOM 1171 C C . THR A 1 154 ? -10.989 5.843 0.618 1.00 84.31 154 THR A C 1
ATOM 1173 O O . THR A 1 154 ? -11.256 5.563 1.788 1.00 84.31 154 THR A O 1
ATOM 1176 N N . GLN A 1 155 ? -11.011 7.102 0.176 1.00 78.19 155 GLN A N 1
ATOM 1177 C CA . GLN A 1 155 ? -11.408 8.224 1.031 1.00 78.19 155 GLN A CA 1
ATOM 1178 C C . GLN A 1 155 ? -12.818 8.028 1.613 1.00 78.19 155 GLN A C 1
ATOM 1180 O O . GLN A 1 155 ? -13.044 8.317 2.783 1.00 78.19 155 GLN A O 1
ATOM 1185 N N . GLU A 1 156 ? -13.739 7.475 0.821 1.00 82.94 156 GLU A N 1
ATOM 1186 C CA . GLU A 1 156 ? -15.098 7.145 1.259 1.00 82.94 156 GLU A CA 1
ATOM 1187 C C . GLU A 1 156 ? -15.098 6.094 2.378 1.00 82.94 156 GLU A C 1
ATOM 1189 O O . GLU A 1 156 ? -15.790 6.263 3.378 1.00 82.94 156 GLU A O 1
ATOM 1194 N N . GLU A 1 157 ? -14.285 5.040 2.266 1.00 84.69 157 GLU A N 1
ATOM 1195 C CA . GLU A 1 157 ? -14.151 4.028 3.322 1.00 84.69 157 GLU A CA 1
ATOM 1196 C C . GLU A 1 157 ? -13.540 4.609 4.603 1.00 84.69 157 GLU A C 1
ATOM 1198 O O . GLU A 1 157 ? -13.988 4.277 5.702 1.00 84.69 157 GLU A O 1
ATOM 1203 N N . ILE A 1 158 ? -12.552 5.502 4.479 1.00 84.50 158 ILE A N 1
ATOM 1204 C CA . ILE A 1 158 ? -11.950 6.202 5.624 1.00 84.50 158 ILE A CA 1
ATOM 1205 C C . ILE A 1 158 ? -12.996 7.081 6.320 1.00 84.50 158 ILE A C 1
ATOM 1207 O O . ILE A 1 158 ? -13.115 7.047 7.544 1.00 84.50 158 ILE A O 1
ATOM 1211 N N . GLU A 1 159 ? -13.783 7.841 5.560 1.00 86.31 159 GLU A N 1
ATOM 1212 C CA . GLU A 1 159 ? -14.851 8.690 6.093 1.00 86.31 159 GLU A CA 1
ATOM 1213 C C . GLU A 1 159 ? -15.983 7.869 6.717 1.00 86.31 159 GLU A C 1
ATOM 1215 O O . GLU A 1 159 ? -16.471 8.207 7.797 1.00 86.31 159 GLU A O 1
ATOM 1220 N N . ALA A 1 160 ? -16.367 6.756 6.090 1.00 86.69 160 ALA A N 1
ATOM 1221 C CA . ALA A 1 160 ? -17.359 5.831 6.623 1.00 86.69 160 ALA A CA 1
ATOM 1222 C C . ALA A 1 160 ? -16.889 5.191 7.938 1.00 86.69 160 ALA A C 1
ATOM 1224 O O . ALA A 1 160 ? -17.675 5.082 8.886 1.00 86.69 160 ALA A O 1
ATOM 1225 N N . GLN A 1 161 ? -15.609 4.817 8.037 1.00 85.94 161 GLN A N 1
ATOM 1226 C CA . GLN A 1 161 ? -15.024 4.319 9.280 1.00 85.94 161 GLN A CA 1
ATOM 1227 C C . GLN A 1 161 ? -14.976 5.413 10.353 1.00 85.94 161 GLN A C 1
ATOM 1229 O O . GLN A 1 161 ? -15.460 5.186 11.457 1.00 85.94 161 GLN A O 1
ATOM 1234 N N . ALA A 1 162 ? -14.487 6.614 10.032 1.00 87.44 162 ALA A N 1
ATOM 1235 C CA . ALA A 1 162 ? -14.448 7.734 10.974 1.00 87.44 162 ALA A CA 1
ATOM 1236 C C . ALA A 1 162 ? -15.852 8.113 11.478 1.00 87.44 162 ALA A C 1
ATOM 1238 O O . ALA A 1 162 ? -16.041 8.440 12.651 1.00 87.44 162 ALA A O 1
ATOM 1239 N N . ARG A 1 163 ? -16.864 8.028 10.607 1.00 90.31 163 ARG A N 1
ATOM 1240 C CA . ARG A 1 163 ? -18.271 8.189 10.983 1.00 90.31 163 ARG A CA 1
ATOM 1241 C C . ARG A 1 163 ? -18.722 7.088 11.942 1.00 90.31 163 ARG A C 1
ATOM 1243 O O . ARG A 1 163 ? -19.361 7.395 12.943 1.00 90.31 163 ARG A O 1
ATOM 1250 N N . THR A 1 164 ? -18.399 5.832 11.647 1.00 88.88 164 THR A N 1
ATOM 1251 C CA . THR A 1 164 ? -18.730 4.670 12.493 1.00 88.88 164 THR A CA 1
ATOM 1252 C C . THR A 1 164 ? -18.107 4.814 13.883 1.00 88.88 164 THR A C 1
ATOM 1254 O O . THR A 1 164 ? -18.818 4.724 14.879 1.00 88.88 164 THR A O 1
ATOM 1257 N N . GLU A 1 165 ? -16.817 5.145 13.959 1.00 89.31 165 GLU A N 1
ATOM 1258 C CA . GLU A 1 165 ? -16.093 5.369 15.217 1.00 89.31 165 GLU A CA 1
ATOM 1259 C C . GLU A 1 165 ? -16.687 6.535 16.020 1.00 89.31 165 GLU A C 1
ATOM 1261 O O . GLU A 1 165 ? -16.886 6.431 17.230 1.00 89.31 165 GLU A O 1
ATOM 1266 N N . ALA A 1 166 ? -17.056 7.634 15.356 1.00 89.00 166 ALA A N 1
ATOM 1267 C CA . ALA A 1 166 ? -17.703 8.756 16.027 1.00 89.00 166 ALA A CA 1
ATOM 1268 C C . ALA A 1 166 ? -19.098 8.405 16.574 1.00 89.00 166 ALA A C 1
ATOM 1270 O O . ALA A 1 166 ? -19.487 8.899 17.636 1.00 89.00 166 ALA A O 1
ATOM 1271 N N . ILE A 1 167 ? -19.855 7.559 15.870 1.00 90.38 167 ILE A N 1
ATOM 1272 C CA . ILE A 1 167 ? -21.144 7.044 16.347 1.00 90.38 167 ILE A CA 1
ATOM 1273 C C . ILE A 1 167 ? -20.934 6.113 17.545 1.00 90.38 167 ILE A C 1
ATOM 1275 O O . ILE A 1 167 ? -21.661 6.238 18.531 1.00 90.38 167 ILE A O 1
ATOM 1279 N N . ASP A 1 168 ? -19.925 5.242 17.508 1.00 89.44 168 ASP A N 1
ATOM 1280 C CA . ASP A 1 168 ? -19.567 4.372 18.633 1.00 89.44 168 ASP A CA 1
ATOM 1281 C C . ASP A 1 168 ? -19.200 5.186 19.879 1.00 89.44 168 ASP A C 1
ATOM 1283 O O . ASP A 1 168 ? -19.632 4.872 20.991 1.00 89.44 168 ASP A O 1
ATOM 1287 N N . ASP A 1 169 ? -18.451 6.274 19.711 1.00 88.94 169 ASP A N 1
ATOM 1288 C CA . ASP A 1 169 ? -18.115 7.184 20.805 1.00 88.94 169 ASP A CA 1
ATOM 1289 C C . ASP A 1 169 ? -19.343 7.912 21.362 1.00 88.94 169 ASP A C 1
ATOM 1291 O O . ASP A 1 169 ? -19.444 8.109 22.578 1.00 88.94 169 ASP A O 1
ATOM 1295 N N . MET A 1 170 ? -20.302 8.287 20.508 1.00 89.62 170 MET A N 1
ATOM 1296 C CA . MET A 1 170 ? -21.590 8.826 20.953 1.00 89.62 170 MET A CA 1
ATOM 1297 C C . MET A 1 170 ? -22.388 7.790 21.751 1.00 89.62 170 MET A C 1
ATOM 1299 O O . MET A 1 170 ? -22.896 8.113 22.822 1.00 89.62 170 MET A O 1
ATOM 1303 N N . VAL A 1 171 ? -22.466 6.549 21.266 1.00 89.19 171 VAL A N 1
ATOM 1304 C CA . VAL A 1 171 ? -23.131 5.426 21.943 1.00 89.19 171 VAL A CA 1
ATOM 1305 C C . VAL A 1 171 ? -22.533 5.193 23.333 1.00 89.19 171 VAL A C 1
ATOM 1307 O O . VAL A 1 171 ? -23.265 5.149 24.323 1.00 89.19 171 VAL A O 1
ATOM 1310 N N . LYS A 1 172 ? -21.201 5.138 23.432 1.00 87.44 172 LYS A N 1
ATOM 1311 C CA . LYS A 1 172 ? -20.489 4.985 24.709 1.00 87.44 172 LYS A CA 1
ATOM 1312 C C . LYS A 1 172 ? -20.715 6.175 25.637 1.00 87.44 172 LYS A C 1
ATOM 1314 O O . LYS A 1 172 ? -20.883 5.993 26.840 1.00 87.44 172 LYS A O 1
ATOM 1319 N N . ALA A 1 173 ? -20.751 7.398 25.103 1.00 86.19 173 ALA A N 1
ATOM 1320 C CA . ALA A 1 173 ? -21.014 8.602 25.892 1.00 86.19 173 ALA A CA 1
ATOM 1321 C C . ALA A 1 173 ? -22.423 8.621 26.513 1.00 86.19 173 ALA A C 1
ATOM 1323 O O . ALA A 1 173 ? -22.626 9.286 27.527 1.00 86.19 173 ALA A O 1
ATOM 1324 N N . LEU A 1 174 ? -23.374 7.874 25.945 1.00 84.81 174 LEU A N 1
ATOM 1325 C CA . LEU A 1 174 ? -24.705 7.658 26.519 1.00 84.81 174 LEU A CA 1
ATOM 1326 C C . LEU A 1 174 ? -24.726 6.568 27.609 1.00 84.81 174 LEU A C 1
ATOM 1328 O O . LEU A 1 174 ? -25.786 6.290 28.164 1.00 84.81 174 LEU A O 1
ATOM 1332 N N . GLY A 1 175 ? -23.577 5.969 27.940 1.00 83.06 175 GLY A N 1
ATOM 1333 C CA . GLY A 1 175 ? -23.455 4.932 28.966 1.00 83.06 175 GLY A CA 1
ATOM 1334 C C . GLY A 1 175 ? -23.969 3.562 28.522 1.00 83.06 175 GLY A C 1
ATOM 1335 O O . GLY A 1 175 ? -24.379 2.767 29.363 1.00 83.06 175 GLY A O 1
ATOM 1336 N N . MET A 1 176 ? -23.995 3.299 27.213 1.00 80.50 176 MET A N 1
ATOM 1337 C CA . MET A 1 176 ? -24.489 2.042 26.658 1.00 80.50 176 MET A CA 1
ATOM 1338 C C . MET A 1 176 ? -23.316 1.130 26.287 1.00 80.50 176 MET A C 1
ATOM 1340 O O . MET A 1 176 ? -22.521 1.473 25.413 1.00 80.50 176 MET A O 1
ATOM 1344 N N . ASP A 1 177 ? -23.241 -0.049 26.910 1.00 72.19 177 ASP A N 1
ATOM 1345 C CA . ASP A 1 177 ? -22.242 -1.075 26.564 1.00 72.19 177 ASP A CA 1
ATOM 1346 C C . ASP A 1 177 ? -22.565 -1.772 25.231 1.00 72.19 177 ASP A C 1
ATOM 1348 O O . ASP A 1 177 ? -21.668 -2.223 24.522 1.00 72.19 177 ASP A O 1
ATOM 1352 N N . TYR A 1 178 ? -23.852 -1.827 24.869 1.00 69.38 178 TYR A N 1
ATOM 1353 C CA . TYR A 1 178 ? -24.346 -2.336 23.591 1.00 69.38 178 TYR A CA 1
ATOM 1354 C C . TYR A 1 178 ? -25.511 -1.462 23.121 1.00 69.38 178 TYR A C 1
ATOM 1356 O O . TYR A 1 178 ? -26.522 -1.360 23.815 1.00 69.38 178 TYR A O 1
ATOM 1364 N N . ALA A 1 179 ? -25.388 -0.843 21.945 1.00 75.38 179 ALA A N 1
ATOM 1365 C CA . ALA A 1 179 ? -26.497 -0.133 21.313 1.00 75.38 179 ALA A CA 1
ATOM 1366 C C . ALA A 1 179 ? -27.401 -1.111 20.559 1.00 75.38 179 ALA A C 1
ATOM 1368 O O . ALA A 1 179 ? -26.936 -1.919 19.753 1.00 75.38 179 ALA A O 1
ATOM 1369 N N . SER A 1 180 ? -28.712 -0.990 20.748 1.00 83.94 180 SER A N 1
ATOM 1370 C CA . SER A 1 180 ? -29.676 -1.547 19.803 1.00 83.94 180 SER A CA 1
ATOM 1371 C C . SER A 1 180 ? -29.536 -0.867 18.435 1.00 83.94 180 SER A C 1
ATOM 1373 O O . SER A 1 180 ? -29.094 0.280 18.323 1.00 83.94 180 SER A O 1
ATOM 1375 N N . THR A 1 181 ? -29.996 -1.532 17.373 1.00 85.50 181 THR A N 1
ATOM 1376 C CA . THR A 1 181 ? -30.021 -0.955 16.017 1.00 85.50 181 THR A CA 1
ATOM 1377 C C . THR A 1 181 ? -30.708 0.415 15.983 1.00 85.50 181 THR A C 1
ATOM 1379 O O . THR A 1 181 ? -30.258 1.319 15.283 1.00 85.50 181 THR A O 1
ATOM 1382 N N . ALA A 1 182 ? -31.778 0.600 16.763 1.00 87.31 182 ALA A N 1
ATOM 1383 C CA . ALA A 1 182 ? -32.515 1.859 16.817 1.00 87.31 182 ALA A CA 1
ATOM 1384 C C . ALA A 1 182 ? -31.696 3.001 17.441 1.00 87.31 182 ALA A C 1
ATOM 1386 O O . ALA A 1 182 ? -31.777 4.139 16.978 1.00 87.31 182 ALA A O 1
ATOM 1387 N N . GLU A 1 183 ? -30.906 2.717 18.476 1.00 86.94 183 GLU A N 1
ATOM 1388 C CA . GLU A 1 183 ? -30.034 3.709 19.115 1.00 86.94 183 GLU A CA 1
ATOM 1389 C C . GLU A 1 183 ? -28.861 4.074 18.212 1.00 86.94 183 GLU A C 1
ATOM 1391 O O . GLU A 1 183 ? -28.571 5.256 18.042 1.00 86.94 183 GLU A O 1
ATOM 1396 N N . TYR A 1 184 ? -28.273 3.081 17.544 1.00 89.31 184 TYR A N 1
ATOM 1397 C CA . TYR A 1 184 ? -27.209 3.301 16.571 1.00 89.31 184 TYR A CA 1
ATOM 1398 C C . TYR A 1 184 ? -27.658 4.222 15.426 1.00 89.31 184 TYR A C 1
ATOM 1400 O O . TYR A 1 184 ? -26.981 5.194 15.091 1.00 89.31 184 TYR A O 1
ATOM 1408 N N . ILE A 1 185 ? -28.855 3.976 14.877 1.00 91.12 185 ILE A N 1
ATOM 1409 C CA . ILE A 1 185 ? -29.460 4.827 13.841 1.00 91.12 185 ILE A CA 1
ATOM 1410 C C . ILE A 1 185 ? -29.663 6.257 14.358 1.00 91.12 185 ILE A C 1
ATOM 1412 O O . ILE A 1 185 ? -29.345 7.211 13.651 1.00 91.12 185 ILE A O 1
ATOM 1416 N N . ARG A 1 186 ? -30.169 6.430 15.586 1.00 91.75 186 ARG A N 1
ATOM 1417 C CA . ARG A 1 186 ? -30.373 7.764 16.177 1.00 91.75 186 ARG A CA 1
ATOM 1418 C C . ARG A 1 186 ? -29.057 8.518 16.356 1.00 91.75 186 ARG A C 1
ATOM 1420 O O . ARG A 1 186 ? -28.995 9.684 15.979 1.00 91.75 186 ARG A O 1
ATOM 1427 N N . CYS A 1 187 ? -28.016 7.871 16.880 1.00 91.62 187 CYS A N 1
ATOM 1428 C CA . CYS A 1 187 ? -26.683 8.468 16.994 1.00 91.62 187 CYS A CA 1
ATOM 1429 C C . CYS A 1 187 ? -26.121 8.853 15.618 1.00 91.62 187 CYS A C 1
ATOM 1431 O O . CYS A 1 187 ? -25.600 9.955 15.467 1.00 91.62 187 CYS A O 1
ATOM 1433 N N . GLY A 1 188 ? -26.317 8.009 14.599 1.00 91.56 188 GLY A N 1
ATOM 1434 C CA . GLY A 1 188 ? -25.965 8.330 13.215 1.00 91.56 188 GLY A CA 1
ATOM 1435 C C . GLY A 1 188 ? -26.668 9.581 12.690 1.00 91.56 188 GLY A C 1
ATOM 1436 O O . GLY A 1 188 ? -26.005 10.488 12.204 1.00 91.56 188 GLY A O 1
ATOM 1437 N N . LEU A 1 189 ? -27.988 9.688 12.867 1.00 94.19 189 LEU A N 1
ATOM 1438 C CA . LEU A 1 189 ? -28.754 10.871 12.449 1.00 94.19 189 LEU A CA 1
ATOM 1439 C C . LEU A 1 189 ? -28.300 12.153 13.166 1.00 94.19 189 LEU A C 1
ATOM 1441 O O . LEU A 1 189 ? -28.247 13.218 12.555 1.00 94.19 189 LEU A O 1
ATOM 1445 N N . ILE A 1 190 ? -27.961 12.060 14.454 1.00 92.56 190 ILE A N 1
ATOM 1446 C CA . ILE A 1 190 ? -27.440 13.188 15.240 1.00 92.56 190 ILE A CA 1
ATOM 1447 C C . ILE A 1 190 ? -26.059 13.612 14.719 1.00 92.56 190 ILE A C 1
ATOM 1449 O O . ILE A 1 190 ? -25.808 14.805 14.538 1.00 92.56 190 ILE A O 1
ATOM 1453 N N . TYR A 1 191 ? -25.176 12.652 14.440 1.00 92.56 191 TYR A N 1
ATOM 1454 C CA . TYR A 1 191 ? -23.867 12.924 13.852 1.00 92.56 191 TYR A CA 1
ATOM 1455 C C . TYR A 1 191 ? -23.987 13.573 12.464 1.00 92.56 191 TYR A C 1
ATOM 1457 O O . TYR A 1 191 ? -23.324 14.580 12.198 1.00 92.56 191 TYR A O 1
ATOM 1465 N N . ASP A 1 192 ? -24.866 13.046 11.610 1.00 93.06 192 ASP A N 1
ATOM 1466 C CA . ASP A 1 192 ? -25.105 13.547 10.251 1.00 93.06 192 ASP A CA 1
ATOM 1467 C C . ASP A 1 192 ? -25.732 14.950 10.253 1.00 93.06 192 ASP A C 1
ATOM 1469 O O . ASP A 1 192 ? -25.451 15.759 9.372 1.00 93.06 192 ASP A O 1
ATOM 1473 N N . ALA A 1 193 ? -26.510 15.290 11.287 1.00 94.69 193 ALA A N 1
ATOM 1474 C CA . ALA A 1 193 ? -27.021 16.643 11.518 1.00 94.69 193 ALA A CA 1
ATOM 1475 C C . ALA A 1 193 ? -25.952 17.636 12.034 1.00 94.69 193 ALA A C 1
ATOM 1477 O O . ALA A 1 193 ? -26.264 18.797 12.296 1.00 94.69 193 ALA A O 1
ATOM 1478 N N . GLY A 1 194 ? -24.695 17.203 12.181 1.00 92.12 194 GLY A N 1
ATOM 1479 C CA . GLY A 1 194 ? -23.555 18.054 12.537 1.00 92.12 194 GLY A CA 1
ATOM 1480 C C . GLY A 1 194 ? -23.274 18.179 14.037 1.00 92.12 194 GLY A C 1
ATOM 1481 O O . GLY A 1 194 ? -22.343 18.885 14.423 1.00 92.12 194 GLY A O 1
ATOM 1482 N N . TYR A 1 195 ? -24.018 17.484 14.901 1.00 90.19 195 TYR A N 1
ATOM 1483 C CA . TYR A 1 195 ? -23.755 17.505 16.341 1.00 90.19 195 TYR A CA 1
ATOM 1484 C C . TYR A 1 195 ? -22.471 16.732 16.669 1.00 90.19 195 TYR A C 1
ATOM 1486 O O . TYR A 1 195 ? -22.170 15.695 16.073 1.00 90.19 195 TYR A O 1
ATOM 1494 N N . ARG A 1 196 ? -21.687 17.237 17.625 1.00 86.44 196 ARG A N 1
ATOM 1495 C CA . ARG A 1 196 ? -20.422 16.640 18.084 1.00 86.44 196 ARG A CA 1
ATOM 1496 C C . ARG A 1 196 ? -20.351 16.675 19.608 1.00 86.44 196 ARG A C 1
ATOM 1498 O O . ARG A 1 196 ? -20.983 17.518 20.242 1.00 86.44 196 ARG A O 1
ATOM 1505 N N . LYS A 1 197 ? -19.580 15.758 20.199 1.00 77.38 197 LYS A N 1
ATOM 1506 C CA . LYS A 1 197 ? -19.352 15.715 21.648 1.00 77.38 197 LYS A CA 1
ATOM 1507 C C . LYS A 1 197 ? -18.643 16.993 22.100 1.00 77.38 197 LYS A C 1
ATOM 1509 O O . LYS A 1 197 ? -17.581 17.329 21.581 1.00 77.38 197 LYS A O 1
ATOM 1514 N N . GLN A 1 198 ? -19.208 17.674 23.092 1.00 80.94 198 GLN A N 1
ATOM 1515 C CA . GLN A 1 198 ? -18.537 18.785 23.754 1.00 80.94 198 GLN A CA 1
ATOM 1516 C C . GLN A 1 198 ? -17.494 18.231 24.731 1.00 80.94 198 GLN A C 1
ATOM 1518 O O . GLN A 1 198 ? -17.822 17.454 25.628 1.00 80.94 198 GLN A O 1
ATOM 1523 N N . VAL A 1 199 ? -16.235 18.619 24.550 1.00 79.50 199 VAL A N 1
ATOM 1524 C CA . VAL A 1 199 ? -15.155 18.346 25.506 1.00 79.50 199 VAL A CA 1
ATOM 1525 C C . VAL A 1 199 ? -15.170 19.457 26.555 1.00 79.50 199 VAL A C 1
ATOM 1527 O O . VAL A 1 199 ? -15.270 20.631 26.196 1.00 79.50 199 VAL A O 1
ATOM 1530 N N . MET A 1 200 ? -15.138 19.103 27.844 1.00 74.00 200 MET A N 1
ATOM 1531 C CA . MET A 1 200 ? -14.964 20.110 28.894 1.00 74.00 200 MET A CA 1
ATOM 1532 C C . MET A 1 200 ? -13.594 20.795 28.729 1.00 74.00 200 MET A C 1
ATOM 1534 O O . MET A 1 200 ? -12.638 20.097 28.382 1.00 74.00 200 MET A O 1
ATOM 1538 N N . PRO A 1 201 ? -13.512 22.122 28.943 1.00 64.88 201 PRO A N 1
ATOM 1539 C CA . PRO A 1 201 ? -12.245 22.848 28.949 1.00 64.88 201 PRO A CA 1
ATOM 1540 C C . PRO A 1 201 ? -11.337 22.440 30.112 1.00 64.88 201 PRO A C 1
ATOM 1542 O O . PRO A 1 201 ? -11.866 21.984 31.154 1.00 64.88 201 PRO A O 1
#

pLDDT: mean 86.5, std 8.49, range [42.94, 97.0]

Solvent-accessible surface area (backbone atoms only — not comparable to full-atom values): 11950 Å² total; per-residue (Å²): 130,84,81,80,69,70,87,61,52,60,90,75,48,41,29,35,30,68,53,85,48,102,89,41,60,22,31,39,24,26,58,57,97,88,32,36,35,33,40,38,24,21,45,97,88,47,47,74,38,72,96,62,40,49,78,48,99,56,64,46,85,85,66,52,72,93,63,40,48,68,55,62,46,87,50,91,61,74,82,63,76,54,74,50,17,58,29,18,31,49,71,70,42,80,62,43,91,93,55,62,70,61,87,64,67,49,69,69,38,70,27,34,31,71,44,76,49,72,62,100,87,46,66,33,34,36,29,38,38,63,47,72,57,85,91,48,68,65,65,44,77,50,74,43,46,61,74,22,49,41,45,71,74,50,72,67,56,50,50,53,47,54,51,49,54,52,32,51,52,50,44,47,73,71,74,42,96,71,73,54,73,68,53,50,52,50,42,44,54,44,46,73,72,68,56,76,88,85,76,84,132

Radius of gyration: 22.69 Å; Cα contacts (8 Å, |Δi|>4): 301; chains: 1; bounding box: 53×44×61 Å

Nearest PDB structures (foldseek):
  1i1j-assembly2_B  TM=5.259E-01  e=6.145E-01  Homo sapiens
  6kip-assembly1_A  TM=3.699E-01  e=1.288E+00  Mus musculus
  1lar-assembly2_B  TM=3.481E-01  e=1.617E+00  Homo sapiens
  4bpc-assembly1_A  TM=3.528E-01  e=1.617E+00  Homo sapiens
  3sr9-assembly1_A  TM=3.110E-01  e=1.288E+00  Mus musculus

Mean predicted aligned error: 11.01 Å

Secondary structure (DSSP, 8-state):
-PPP-GGGSPTT--EEE---STT---EEEEEETTEEEEEEEE-TT--EEEEEEEE-SS--TT--GGGPEEPPPP--SSSSPPTT-EEEE---S--BTTBPPPTT--TT-EEEEEEEEE-SSSEEEEEEEE-S-TTS-SEEEEEE-GGGEEPPPPHHHHHHHHHHHHHHHHHHHTT-SS--HHHHHHHHHHHHTT--PPPP-

=== Feature glossary ===
Reading guide. The protein is described through the following features:

Foldseek 3Di. A 3Di character summarizes, for each residue, the relative orientation of the Cα frame of its nearest spatial neighbor. Because it encodes fold topology rather than chemistry, 3Di alignments detect remote structural similarity that sequence alignment misses.

Contact-map, Ramachandran, and PAE plots. Plot images: a contact map (which residues are close in 3D, as an N×N binary image), a Ramachandran scatter (backbone torsion angles, revealing secondary-structure composition at a glance), and — for AlphaFold structures — a PAE heatmap (pairwise prediction confidence).

Radius of gyration, Cα contacts, bounding box. Radius of gyration (Rg) is the root-mean-square distance of Cα atoms from their centroid — a single number for overall size and compactness. A globular domain of N residues has Rg ≈ 2.2·N^0.38 Å; an extended or disordered chain has a much larger Rg. The Cα contact count is the number of residue pairs whose Cα atoms are within 8 Å and are more than four positions apart in sequence — a standard proxy for tertiary packing density. The bounding box is the smallest axis-aligned box enclosing all Cα atoms.

Seconda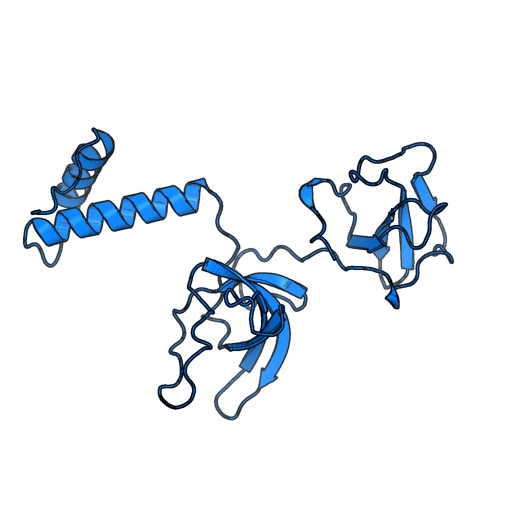ry structure (8-state, DSSP). Eight-state secondary structure (DSSP): H is the canonical α-helix, G the tighter 3₁₀-helix, I the wider π-helix; E/B are β-structure, T and S are turns and bends, and '-' is everything else. DSSP derives these from the pattern of main-chain N–H···O=C hydrogen bonds, not from the sequence.

B-factor. B-factor (Debye–Waller factor) reflects atomic displacement in the crystal lattice. It is an experimental observable (units Å²), not a prediction; low values mean the atom is pinned down, high values mean it moves or is heterogeneous across the crystal.

pLDDT. pLDDT is the predicted lDDT-Cα score: AlphaFold's confidence that the local environment of each residue (all inter-atomic distances within 15 Å) is correctly placed. It is a per-residue number between 0 and 100, with higher meaning more reliable.

Nearest PDB structures. Nearest PDB neighbors are the top structural matches found by Foldseek when searching this structure against the entire Protein Data Bank. Each hit reports a TM-score (0 to 1; >0.5 almost always implies the same fold) and an E-value. These are *structural* homologs — they may share no detectable sequence similarity.

Solvent-accessible surface area. Accessible surface area quantifies burial. A residue with SASA near zero is packed into the hydrophobic core; one with SASA >100 Å² sits on the surface. Computed here via the Shrake–Rupley numerical algorithm with a 1.4 Å probe.

Rendered structure images. Structure images are PyMOL renders from six orthogonal camera directions. Cartoon representation draws helices as coils and strands as arrows; sticks shows the backbone as bonds; surface shows the solvent-excluded envelope. Rainbow coloring maps sequence position to hue (blue→red, N→C); chain coloring assigns a distinct color per polypeptide.

Backbone torsions (φ/ψ). φ (phi) and ψ (psi) are the two rotatable backbone dihedrals per residue: φ is the C(i-1)–N–Cα–C torsion, ψ is the N–Cα–C–N(i+1) torsion, both in degrees on (−180°, 180°]. α-helical residues cluster near (−60°, −45°); β-strand residues near (−120°, +130°). A Ramachandran plot is simply a scatter of (φ, ψ) for every residue.

Predicted aligned error. Predicted Aligned Error (PAE) is an AlphaFold confidence matrix: entry (i, j) is the expected error in the position of residue j, in ångströms, when the prediction is superimposed on the true structure at residue i. Low PAE within a block of residues means that block is internally rigid and well-predicted; high PAE between two blocks means their relative placement is uncertain even if each block individually is confident.

mmCIF coordinates. Structure coordinates are given as an mmCIF _atom_site loop: one row per atom with element, residue name, chain id, sequence number, and x/y/z position in Å. Only the four main-chain atoms per residue are included here; side chains are omitted to keep the record compact.

InterPro / GO / CATH / organism. Database cross-references. InterPro integrates a dozen domain/family signature databases into unified entries with residue-range hits. GO terms attach function/process/location labels with evidence codes. CATH codes position the fold in a four-level structural taxonomy. Organism is the NCBI-taxonomy species name.

Secondary structure (3-state, P-SEA). SS3 is a coarse helix/strand/coil call (letters a/b/c) made by the P-SEA algorithm from inter-Cα distances and dihedrals. It is less detailed than DSSP but needs only Cα positions.

Sequence. Sequence gives the chain of amino acids in standard one-letter code (A=alanine, C=cysteine, …, Y=tyrosine), read N→C. It is the only feature that is directly encoded by the gene; all structural features are derived from the folded form of this sequence.